Protein AF-B4WQA5-F1 (afdb_monomer_lite)

pLDDT: mean 79.0, std 19.02, range [36.81, 98.75]

Radius of gyration: 24.78 Å; chains: 1; bounding box: 74×46×59 Å

Secondary structure (DSSP, 8-state):
-HHHHTT---HHHHTT-HHHHHHHHHHHHH-HHHHTTSGGG--TTEEEEEEEEEEEEETTEEEEEEEEEEEEEE----SS---SS---EEEEEEEEE--SSPPPHHHHHHSHHHHHHHHHHHHTSS--GGGEEEEEEE-PPPSGGGTTS-S-S--PPP--EEEEEE--HHHHHHHHHHHHHHHHHHHHHHHTT--PPPPGGGSGGGG-TTTTTTT-S----SS-PPPHHHHHHHHTT--GGG------

Structure (mmCIF, N/CA/C/O backbone):
data_AF-B4WQA5-F1
#
_entry.id   AF-B4WQA5-F1
#
loop_
_atom_site.group_PDB
_atom_site.id
_atom_site.type_symbol
_atom_site.label_atom_id
_atom_site.label_alt_id
_atom_site.label_comp_id
_atom_site.label_asym_id
_atom_site.label_entity_id
_atom_site.label_seq_id
_atom_site.pdbx_PDB_ins_code
_atom_site.Cartn_x
_atom_site.Cartn_y
_atom_site.Cartn_z
_atom_site.occupancy
_atom_site.B_iso_or_equiv
_atom_site.auth_seq_id
_atom_site.auth_comp_id
_atom_site.auth_asym_id
_atom_site.auth_atom_id
_atom_site.pdbx_PDB_model_num
ATOM 1 N N . MET A 1 1 ? 1.483 -5.457 -16.602 1.00 79.75 1 MET A N 1
ATOM 2 C CA . MET A 1 1 ? 2.498 -6.134 -15.761 1.00 79.75 1 MET A CA 1
ATOM 3 C C . MET A 1 1 ? 2.098 -7.556 -15.389 1.00 79.75 1 MET A C 1
ATOM 5 O O . MET A 1 1 ? 2.869 -8.453 -15.694 1.00 79.75 1 MET A O 1
ATOM 9 N N . GLN A 1 2 ? 0.895 -7.791 -14.851 1.00 82.81 2 GLN A N 1
ATOM 10 C CA . GLN A 1 2 ? 0.404 -9.135 -14.494 1.00 82.81 2 GLN A CA 1
ATOM 11 C C . GLN A 1 2 ? 0.573 -10.190 -15.606 1.00 82.81 2 GLN A C 1
ATOM 13 O O . GLN A 1 2 ? 1.126 -11.252 -15.352 1.00 82.81 2 GLN A O 1
ATOM 18 N N . GLN A 1 3 ? 0.177 -9.891 -16.852 1.00 82.62 3 GLN A N 1
ATOM 19 C CA . GLN A 1 3 ? 0.370 -10.820 -17.979 1.00 82.62 3 GLN A CA 1
ATOM 20 C C . GLN A 1 3 ? 1.845 -11.208 -18.178 1.00 82.62 3 GLN A C 1
ATOM 22 O O . GLN A 1 3 ? 2.141 -12.388 -18.310 1.00 82.62 3 GLN A O 1
ATOM 27 N N . LYS A 1 4 ? 2.782 -10.248 -18.102 1.00 79.75 4 LYS A N 1
ATOM 28 C CA . LYS A 1 4 ? 4.227 -10.540 -18.158 1.00 79.75 4 LYS A CA 1
ATOM 29 C C . LYS A 1 4 ? 4.701 -11.377 -16.961 1.00 79.75 4 LYS A C 1
ATOM 31 O O . LYS A 1 4 ? 5.583 -12.209 -17.122 1.00 79.75 4 LYS A O 1
ATOM 36 N N . ALA A 1 5 ? 4.123 -11.184 -15.774 1.00 77.75 5 ALA A N 1
ATOM 37 C CA . ALA A 1 5 ? 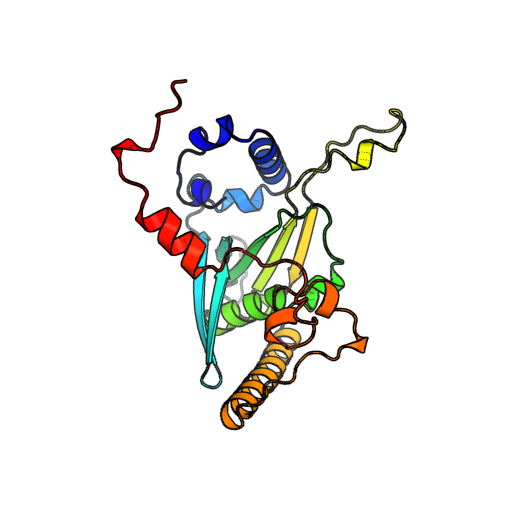4.429 -12.003 -14.597 1.00 77.75 5 ALA A CA 1
ATOM 38 C C . ALA A 1 5 ? 3.911 -13.446 -14.704 1.00 77.75 5 ALA A C 1
ATOM 40 O O . ALA A 1 5 ? 4.421 -14.320 -14.013 1.00 77.75 5 ALA A O 1
ATOM 41 N N . LEU A 1 6 ? 2.927 -13.693 -15.571 1.00 78.00 6 LEU A N 1
ATOM 42 C CA . LEU A 1 6 ? 2.385 -15.017 -15.886 1.00 78.00 6 LEU A CA 1
ATOM 43 C C . LEU A 1 6 ? 2.971 -15.615 -17.176 1.00 78.00 6 LEU A C 1
ATOM 45 O O . LEU A 1 6 ? 2.481 -16.643 -17.631 1.00 78.00 6 LEU A O 1
ATOM 49 N N . ASP A 1 7 ? 3.975 -14.966 -17.775 1.00 78.81 7 ASP A N 1
ATOM 50 C CA . ASP A 1 7 ? 4.552 -15.333 -19.079 1.00 78.81 7 ASP A CA 1
ATOM 51 C C . ASP A 1 7 ? 3.507 -15.425 -20.214 1.00 78.81 7 ASP A C 1
ATOM 53 O O . ASP A 1 7 ? 3.614 -16.209 -21.155 1.00 78.81 7 ASP A O 1
ATOM 57 N N . LEU A 1 8 ? 2.450 -14.610 -20.119 1.00 79.50 8 LEU A N 1
ATOM 58 C CA . LEU A 1 8 ? 1.381 -14.566 -21.110 1.00 79.50 8 LEU A CA 1
ATOM 59 C C . LEU A 1 8 ? 1.722 -13.596 -22.254 1.00 79.50 8 LEU A C 1
ATOM 61 O O . LEU A 1 8 ? 2.242 -12.500 -22.002 1.00 79.50 8 LEU A O 1
ATOM 65 N N . PRO A 1 9 ? 1.364 -13.930 -23.511 1.00 77.00 9 PRO A N 1
ATOM 66 C CA . PRO A 1 9 ? 1.595 -13.056 -24.655 1.00 77.00 9 PRO A CA 1
ATOM 67 C C . PRO A 1 9 ? 0.841 -11.729 -24.525 1.00 77.00 9 PRO A C 1
ATOM 69 O O . PRO A 1 9 ? -0.388 -11.690 -24.497 1.00 77.00 9 PRO A O 1
ATOM 72 N N . ILE A 1 10 ? 1.576 -10.616 -24.521 1.00 76.25 10 ILE A N 1
ATOM 73 C CA . ILE A 1 10 ? 0.983 -9.269 -24.487 1.00 76.25 10 ILE A CA 1
ATOM 74 C C . ILE A 1 10 ? 0.659 -8.721 -25.886 1.00 76.25 10 ILE A C 1
ATOM 76 O O . ILE A 1 10 ? 0.024 -7.673 -26.004 1.00 76.25 10 ILE A O 1
ATOM 80 N N . GLN A 1 11 ? 1.079 -9.412 -26.957 1.00 70.69 11 GLN A N 1
ATOM 81 C CA . GLN A 1 11 ? 0.947 -8.901 -28.330 1.00 70.69 11 GLN A CA 1
ATOM 82 C C . GLN A 1 11 ? -0.514 -8.814 -28.809 1.00 70.69 11 GLN A C 1
ATOM 84 O O . GLN A 1 11 ? -0.828 -8.083 -29.746 1.00 70.69 11 GLN A O 1
ATOM 89 N N . ALA A 1 12 ? -1.428 -9.560 -28.179 1.00 65.00 12 ALA A N 1
ATOM 90 C CA . ALA A 1 12 ? -2.856 -9.458 -28.472 1.00 65.00 12 ALA A CA 1
ATOM 91 C C . ALA A 1 12 ? -3.445 -8.130 -27.962 1.00 65.00 12 ALA A C 1
ATOM 93 O O . ALA A 1 12 ? -4.270 -7.522 -28.638 1.00 65.00 12 ALA A O 1
ATOM 94 N N . VAL A 1 13 ? -2.969 -7.646 -26.809 1.00 65.19 13 VAL A N 1
ATOM 95 C CA . VAL A 1 13 ? -3.378 -6.359 -26.221 1.00 65.19 13 VAL A CA 1
ATOM 96 C C . VAL A 1 13 ? -2.642 -5.195 -26.892 1.00 65.19 13 VAL A C 1
ATOM 98 O O . VAL A 1 13 ? -3.208 -4.120 -27.072 1.00 65.19 13 VAL A O 1
ATOM 101 N N . SER A 1 14 ? -1.405 -5.419 -27.351 1.00 60.59 14 SER A N 1
ATOM 102 C CA . SER A 1 14 ? -0.558 -4.387 -27.965 1.00 60.59 14 SER A CA 1
ATOM 103 C C . SER A 1 14 ? -1.129 -3.770 -29.242 1.00 60.59 14 SER A C 1
ATOM 105 O O . SER A 1 14 ? -0.757 -2.657 -29.597 1.00 60.59 14 SER A O 1
ATOM 107 N N . LYS A 1 15 ? -2.007 -4.484 -29.956 1.00 62.62 15 LYS A N 1
ATOM 108 C CA . LYS A 1 15 ? -2.664 -3.967 -31.167 1.00 62.62 15 LYS A CA 1
ATOM 109 C C . LYS A 1 15 ? -3.825 -3.017 -30.860 1.00 62.62 15 LYS A C 1
ATOM 111 O O . LYS A 1 15 ? -4.209 -2.258 -31.741 1.00 62.62 15 LYS A O 1
ATOM 116 N N . ALA A 1 16 ? -4.379 -3.076 -29.649 1.00 65.62 16 ALA A N 1
ATOM 117 C CA . ALA A 1 16 ? -5.545 -2.295 -29.249 1.00 65.62 16 ALA A CA 1
ATOM 118 C C . ALA A 1 16 ? -5.177 -0.969 -28.560 1.00 65.62 16 ALA A C 1
ATOM 120 O O . ALA A 1 16 ? -5.973 -0.037 -28.600 1.00 65.62 16 ALA A O 1
ATOM 121 N N . ASP A 1 17 ? -3.987 -0.871 -27.953 1.00 77.25 17 ASP A N 1
ATOM 122 C CA . ASP A 1 17 ? -3.557 0.321 -27.211 1.00 77.25 17 ASP A CA 1
ATOM 123 C C . ASP A 1 17 ? -2.040 0.561 -27.339 1.00 77.25 17 ASP A C 1
ATOM 125 O O . ASP A 1 17 ? -1.211 -0.056 -26.661 1.00 77.25 17 ASP A O 1
ATOM 129 N N . THR A 1 18 ? -1.670 1.480 -28.231 1.00 77.69 18 THR A N 1
ATOM 130 C CA . THR A 1 18 ? -0.275 1.870 -28.478 1.00 77.69 18 THR A CA 1
ATOM 131 C C . THR A 1 18 ? 0.322 2.688 -27.330 1.00 77.69 18 THR A C 1
ATOM 133 O O . THR A 1 18 ? 1.524 2.581 -27.074 1.00 77.69 18 THR A O 1
ATOM 136 N N . GLN A 1 19 ? -0.493 3.452 -26.593 1.00 79.12 19 GLN A N 1
ATOM 137 C CA . GLN A 1 19 ? -0.041 4.251 -25.450 1.00 79.12 19 GLN A CA 1
ATOM 138 C C . GLN A 1 19 ? 0.332 3.354 -24.264 1.00 79.12 19 GLN A C 1
ATOM 140 O O . GLN A 1 19 ? 1.322 3.614 -23.569 1.00 79.12 19 GLN A O 1
ATOM 145 N N . MET A 1 20 ? -0.414 2.267 -24.053 1.00 81.81 20 MET A N 1
ATOM 146 C CA . MET A 1 20 ? -0.088 1.252 -23.051 1.00 81.81 20 MET A CA 1
ATOM 147 C C . MET A 1 20 ? 1.280 0.615 -23.323 1.00 81.81 20 MET A C 1
ATOM 149 O O . MET A 1 20 ? 2.075 0.452 -22.397 1.00 81.81 20 MET A O 1
ATOM 153 N N . ILE A 1 21 ? 1.574 0.278 -24.582 1.00 81.88 21 ILE A N 1
ATOM 154 C CA . ILE A 1 21 ? 2.855 -0.333 -24.965 1.00 81.88 21 ILE A CA 1
ATOM 155 C C . ILE A 1 21 ? 4.005 0.648 -24.796 1.00 81.88 21 ILE A C 1
ATOM 157 O O . ILE A 1 21 ? 4.993 0.302 -24.154 1.00 81.88 21 ILE A O 1
ATOM 161 N N . ALA A 1 22 ? 3.843 1.888 -25.259 1.00 82.50 22 ALA A N 1
ATOM 162 C CA . ALA A 1 22 ? 4.843 2.929 -25.049 1.00 82.50 22 ALA A CA 1
ATOM 163 C C . ALA A 1 22 ? 5.154 3.127 -23.553 1.00 82.50 22 ALA A C 1
ATOM 165 O O . ALA A 1 22 ? 6.318 3.211 -23.163 1.00 82.50 22 ALA A O 1
ATOM 166 N N . SER A 1 23 ? 4.123 3.125 -22.701 1.00 84.69 23 SER A N 1
ATOM 167 C CA . SER A 1 23 ? 4.281 3.232 -21.244 1.00 84.69 23 SER A CA 1
ATOM 168 C C . SER A 1 23 ? 5.002 2.015 -20.649 1.00 84.69 23 SER A C 1
ATOM 170 O O . SER A 1 23 ? 5.835 2.155 -19.754 1.00 84.69 23 SER A O 1
ATOM 172 N N . LEU A 1 24 ? 4.713 0.812 -21.152 1.00 83.88 24 LEU A N 1
ATOM 173 C CA . LEU A 1 24 ? 5.345 -0.427 -20.702 1.00 83.88 24 LEU A CA 1
ATOM 174 C C . LEU A 1 24 ? 6.824 -0.505 -21.092 1.00 83.88 24 LEU A C 1
ATOM 176 O O . LEU A 1 24 ? 7.643 -0.915 -20.271 1.00 83.88 24 LEU A O 1
ATOM 180 N N . ASP A 1 25 ? 7.165 -0.110 -22.316 1.00 84.88 25 ASP A N 1
ATOM 181 C CA . ASP A 1 25 ? 8.544 -0.093 -22.804 1.00 84.88 25 ASP A CA 1
ATOM 182 C C . ASP A 1 25 ? 9.360 0.986 -22.088 1.00 84.88 25 ASP A C 1
ATOM 184 O O . ASP A 1 25 ? 10.486 0.741 -21.651 1.00 84.88 25 ASP A O 1
ATOM 188 N N . ALA A 1 26 ? 8.770 2.163 -21.872 1.00 85.44 26 ALA A N 1
ATOM 189 C CA . ALA A 1 26 ? 9.399 3.211 -21.082 1.00 85.44 26 ALA A CA 1
ATOM 190 C C . ALA A 1 26 ? 9.639 2.765 -19.631 1.00 85.44 26 ALA A C 1
ATOM 192 O O . ALA A 1 26 ? 10.704 3.041 -19.079 1.00 85.44 26 ALA A O 1
ATOM 193 N N . LEU A 1 27 ? 8.704 2.019 -19.028 1.00 86.94 27 LEU A N 1
ATOM 194 C CA . LEU A 1 27 ? 8.892 1.431 -17.699 1.00 86.94 27 LEU A CA 1
ATOM 195 C C . LEU A 1 27 ? 9.990 0.363 -17.693 1.00 86.94 27 LEU A C 1
ATOM 197 O O . LEU A 1 27 ? 10.801 0.345 -16.771 1.00 86.94 27 LEU A O 1
ATOM 201 N N . ALA A 1 28 ? 10.054 -0.498 -18.711 1.00 85.88 28 ALA A N 1
ATOM 202 C CA . ALA A 1 28 ? 11.116 -1.498 -18.839 1.00 85.88 28 ALA A CA 1
ATOM 203 C C . ALA A 1 28 ? 12.509 -0.864 -18.895 1.00 85.88 28 ALA A C 1
ATOM 205 O O . ALA A 1 28 ? 13.438 -1.364 -18.261 1.00 85.88 28 ALA A O 1
ATOM 206 N N . ASN A 1 29 ? 12.628 0.274 -19.578 1.00 85.44 29 ASN A N 1
ATOM 207 C CA . ASN A 1 29 ? 13.875 1.026 -19.663 1.00 85.44 29 ASN A CA 1
ATOM 208 C C . ASN A 1 29 ? 14.205 1.784 -18.366 1.00 85.44 29 ASN A C 1
ATOM 210 O O . ASN A 1 29 ? 15.360 1.804 -17.950 1.00 85.44 29 ASN A O 1
ATOM 214 N N . ALA A 1 30 ? 13.210 2.398 -17.718 1.00 84.75 30 ALA A N 1
ATOM 215 C CA . ALA A 1 30 ? 13.413 3.184 -16.498 1.00 84.75 30 ALA A CA 1
ATOM 216 C C . ALA A 1 30 ? 13.616 2.319 -15.239 1.00 84.75 30 ALA A C 1
ATOM 218 O O . ALA A 1 30 ? 14.242 2.760 -14.276 1.00 84.75 30 ALA A O 1
ATOM 219 N N . ALA A 1 31 ? 13.087 1.093 -15.236 1.00 84.50 31 ALA A N 1
ATOM 220 C CA . ALA A 1 31 ? 13.024 0.222 -14.068 1.00 84.50 31 ALA A CA 1
ATOM 221 C C . ALA A 1 31 ? 13.479 -1.222 -14.364 1.00 84.50 31 ALA A C 1
ATOM 223 O O . ALA A 1 31 ? 12.756 -2.163 -14.019 1.00 84.50 31 ALA A O 1
ATOM 224 N N . PRO A 1 32 ? 14.665 -1.460 -14.958 1.00 80.75 32 PRO A N 1
ATOM 225 C CA . PRO A 1 32 ? 15.070 -2.802 -15.392 1.00 80.75 32 PRO A CA 1
ATOM 226 C C . PRO A 1 32 ? 15.076 -3.822 -14.241 1.00 80.75 32 PRO A C 1
ATOM 228 O O . PRO A 1 32 ? 14.693 -4.976 -14.428 1.00 80.75 32 PRO A O 1
ATOM 231 N N . GLY A 1 33 ? 15.408 -3.382 -13.019 1.00 77.75 33 GLY A N 1
ATOM 232 C CA . GLY A 1 33 ? 15.373 -4.216 -11.814 1.00 77.75 33 GLY A CA 1
ATOM 233 C C . GLY A 1 33 ? 14.006 -4.848 -11.527 1.00 77.75 33 GLY A C 1
ATOM 234 O O . GLY A 1 33 ? 13.954 -5.996 -11.105 1.00 77.75 33 GLY A O 1
ATOM 235 N N . VAL A 1 34 ? 12.900 -4.164 -11.841 1.00 80.50 34 VAL A N 1
ATOM 236 C CA . VAL A 1 34 ? 11.539 -4.708 -11.683 1.00 80.50 34 VAL A CA 1
ATOM 237 C C . VAL A 1 34 ? 11.329 -5.926 -12.587 1.00 80.50 34 VAL A C 1
ATOM 239 O O . VAL A 1 34 ? 10.742 -6.926 -12.173 1.00 80.50 34 VAL A O 1
ATOM 242 N N . PHE A 1 35 ? 11.825 -5.856 -13.824 1.00 79.88 35 PHE A N 1
ATOM 243 C CA . PHE A 1 35 ? 11.635 -6.901 -14.831 1.00 79.88 35 PHE A CA 1
ATOM 244 C C . PHE A 1 35 ? 12.575 -8.090 -14.627 1.00 79.88 35 PHE A C 1
ATOM 246 O O . PHE A 1 35 ? 12.199 -9.210 -14.968 1.00 79.88 35 PHE A O 1
ATOM 253 N N . ASN A 1 36 ? 13.730 -7.885 -13.985 1.00 78.38 36 ASN A N 1
ATOM 254 C CA . ASN A 1 36 ? 14.651 -8.962 -13.599 1.00 78.38 36 ASN A CA 1
ATOM 255 C C . ASN A 1 36 ? 14.018 -9.976 -12.631 1.00 78.38 36 ASN A C 1
ATOM 257 O O . ASN A 1 36 ? 14.488 -11.104 -12.503 1.00 78.38 36 ASN A O 1
ATOM 261 N N . HIS A 1 37 ? 12.946 -9.589 -11.941 1.00 71.25 37 HIS A N 1
ATOM 262 C CA . HIS A 1 37 ? 12.220 -10.474 -11.041 1.00 71.25 37 HIS A CA 1
ATOM 263 C C . HIS A 1 37 ? 11.098 -11.257 -11.732 1.00 71.25 37 HIS A C 1
ATOM 265 O O . HIS A 1 37 ? 10.539 -12.157 -11.113 1.00 71.25 37 HIS A O 1
ATOM 271 N N . LEU A 1 38 ? 10.752 -10.968 -12.989 1.00 72.94 38 LEU A N 1
ATOM 272 C CA . LEU A 1 38 ? 9.709 -11.698 -13.717 1.00 72.94 38 LEU A CA 1
ATOM 273 C C . LEU A 1 38 ? 10.222 -13.069 -14.204 1.00 72.94 38 LEU A C 1
ATOM 275 O O . LEU A 1 38 ? 11.432 -13.236 -14.366 1.00 72.94 38 LEU A O 1
ATOM 279 N N . PRO A 1 39 ? 9.338 -14.061 -14.444 1.00 63.81 39 PRO A N 1
ATOM 280 C CA . PRO A 1 39 ? 9.726 -15.462 -14.658 1.00 63.81 39 PRO A CA 1
ATOM 281 C C . PRO A 1 39 ? 10.818 -15.682 -15.711 1.00 63.81 39 PRO A C 1
ATOM 283 O O . PRO A 1 39 ? 11.720 -16.480 -15.480 1.00 63.81 39 PRO A O 1
ATOM 286 N N . ALA A 1 40 ? 10.789 -14.928 -16.814 1.00 59.81 40 ALA A N 1
ATOM 287 C CA . ALA A 1 40 ? 11.761 -15.036 -17.904 1.00 59.81 40 ALA A CA 1
ATOM 288 C C . ALA A 1 40 ? 13.209 -14.651 -17.516 1.00 59.81 40 ALA A C 1
ATOM 290 O O . ALA A 1 40 ? 14.140 -15.014 -18.228 1.00 59.81 40 ALA A O 1
ATOM 291 N N . ALA A 1 41 ? 13.410 -13.930 -16.406 1.00 57.62 41 ALA A N 1
ATOM 292 C CA . ALA A 1 41 ? 14.709 -13.413 -15.960 1.00 57.62 41 ALA A CA 1
ATOM 293 C C . ALA A 1 41 ? 15.094 -13.847 -14.528 1.00 57.62 41 ALA A C 1
ATOM 295 O O . ALA A 1 41 ? 16.084 -13.360 -13.978 1.00 57.62 41 ALA A O 1
ATOM 296 N N . ARG A 1 42 ? 14.324 -14.751 -13.898 1.00 59.34 42 ARG A N 1
ATOM 297 C CA . ARG A 1 42 ? 14.470 -15.075 -12.468 1.00 59.34 42 ARG A CA 1
ATOM 298 C C . ARG A 1 42 ? 15.807 -15.740 -12.130 1.00 59.34 42 ARG A C 1
ATOM 300 O O . ARG A 1 42 ? 16.117 -16.831 -12.600 1.00 59.34 42 ARG A O 1
ATOM 307 N N . SER A 1 43 ? 16.516 -15.146 -11.170 1.00 60.53 43 SER A N 1
ATOM 308 C CA . SER A 1 43 ? 17.516 -15.853 -10.364 1.00 60.53 43 SER A CA 1
ATOM 309 C C . SER A 1 43 ? 16.821 -16.833 -9.398 1.00 60.53 43 SER A C 1
ATOM 311 O O . SER A 1 43 ? 15.780 -16.481 -8.830 1.00 60.53 43 SER A O 1
ATOM 313 N N . PRO A 1 44 ? 17.385 -18.027 -9.133 1.00 61.72 44 PRO A N 1
ATOM 314 C CA . PRO A 1 44 ? 16.834 -18.983 -8.165 1.00 61.72 44 PRO A CA 1
ATOM 315 C C . PRO A 1 44 ? 16.750 -18.450 -6.720 1.00 61.72 44 PRO A C 1
ATOM 317 O O . PRO A 1 44 ? 16.042 -19.030 -5.903 1.00 61.72 44 PRO A O 1
ATOM 320 N N . SER A 1 45 ? 17.427 -17.341 -6.396 1.00 65.62 45 SER A N 1
ATOM 321 C CA . SER A 1 45 ? 17.454 -16.732 -5.055 1.00 65.62 45 SER A CA 1
ATOM 322 C C . SER A 1 45 ? 16.377 -15.668 -4.787 1.00 65.62 45 SER A C 1
ATOM 324 O O . SER A 1 45 ? 16.357 -15.085 -3.701 1.00 65.62 45 SER A O 1
ATOM 326 N N . ALA A 1 46 ? 15.481 -15.402 -5.746 1.00 76.81 46 ALA A N 1
ATOM 327 C CA . ALA A 1 46 ? 14.416 -14.411 -5.600 1.00 76.81 46 ALA A CA 1
ATOM 328 C C . ALA A 1 46 ? 13.029 -15.006 -5.887 1.00 76.81 46 ALA A C 1
ATOM 330 O O . ALA A 1 46 ? 12.827 -15.729 -6.867 1.00 76.81 46 ALA A O 1
ATOM 331 N N . PHE A 1 47 ? 12.061 -14.672 -5.035 1.00 84.44 47 PHE A N 1
ATOM 332 C CA . PHE A 1 47 ? 10.637 -14.905 -5.258 1.00 84.44 47 PHE A CA 1
ATOM 333 C C . PHE A 1 47 ? 9.980 -13.609 -5.723 1.00 84.44 47 PHE A C 1
ATOM 335 O O . PHE A 1 47 ? 10.276 -12.536 -5.208 1.00 84.44 47 PHE A O 1
ATOM 342 N N . SER A 1 48 ? 9.040 -13.712 -6.653 1.00 88.38 48 SER A N 1
ATOM 343 C CA . SER A 1 48 ? 8.197 -12.599 -7.074 1.00 88.38 48 SER A CA 1
ATOM 344 C C . SER A 1 48 ? 6.797 -13.097 -7.403 1.00 88.38 48 SER A C 1
ATOM 346 O O . SER A 1 48 ? 6.631 -14.221 -7.890 1.00 88.38 48 SER A O 1
ATOM 348 N N . GLN A 1 49 ? 5.788 -12.272 -7.130 1.00 88.81 49 GLN A N 1
ATOM 349 C CA . GLN A 1 49 ? 4.406 -12.581 -7.481 1.00 88.81 49 GLN A CA 1
ATOM 350 C C . GLN A 1 49 ? 3.587 -11.306 -7.698 1.00 88.81 49 GLN A C 1
ATOM 352 O O . GLN A 1 49 ? 3.609 -10.397 -6.868 1.00 88.81 49 GLN A O 1
ATOM 357 N N . SER A 1 50 ? 2.848 -11.264 -8.806 1.00 91.62 50 SER A N 1
ATOM 358 C CA . SER A 1 50 ? 1.827 -10.242 -9.068 1.00 91.62 50 SER A CA 1
ATOM 359 C C . SER A 1 50 ? 0.487 -10.611 -8.444 1.00 91.62 50 SER A C 1
ATOM 361 O O . SER A 1 50 ? 0.177 -11.796 -8.317 1.00 91.62 50 SER A O 1
ATOM 363 N N . GLU A 1 51 ? -0.307 -9.597 -8.095 1.00 93.12 51 GLU A N 1
ATOM 364 C CA . GLU A 1 51 ? -1.609 -9.744 -7.424 1.00 93.12 51 GLU A CA 1
ATOM 365 C C . GLU A 1 51 ? -1.5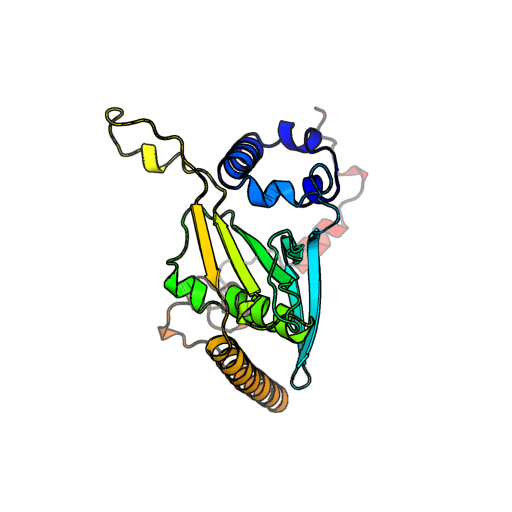24 -10.606 -6.152 1.00 93.12 51 GLU A C 1
ATOM 367 O O . GLU A 1 51 ? -2.408 -11.410 -5.841 1.00 93.12 51 GLU A O 1
ATOM 372 N N . HIS A 1 52 ? -0.414 -10.486 -5.416 1.00 93.88 52 HIS A N 1
ATOM 373 C CA . HIS A 1 52 ? -0.198 -11.288 -4.219 1.00 93.88 52 HIS A CA 1
ATOM 374 C C . HIS A 1 52 ? -1.076 -10.761 -3.086 1.00 93.88 52 HIS A C 1
ATOM 376 O O . HIS A 1 52 ? -0.826 -9.693 -2.523 1.00 93.88 52 HIS A O 1
ATOM 382 N N . ARG A 1 53 ? -2.115 -11.526 -2.752 1.00 97.06 53 ARG A N 1
ATOM 383 C CA . ARG A 1 53 ? -3.021 -11.211 -1.652 1.00 97.06 53 ARG A CA 1
ATOM 384 C C . ARG A 1 53 ? -2.431 -11.652 -0.320 1.00 97.06 53 ARG A C 1
ATOM 386 O O . ARG A 1 53 ? -2.031 -12.805 -0.166 1.00 97.06 53 ARG A O 1
ATOM 393 N N . ARG A 1 54 ? -2.499 -10.768 0.672 1.00 97.12 54 ARG A N 1
ATOM 394 C CA . ARG A 1 54 ? -2.249 -11.093 2.078 1.00 97.12 54 ARG A CA 1
ATOM 395 C C . ARG A 1 54 ? -3.404 -10.652 2.948 1.00 97.12 54 ARG A C 1
ATOM 397 O O . ARG A 1 54 ? -4.072 -9.661 2.663 1.00 97.12 54 ARG A O 1
ATOM 404 N N . THR A 1 55 ? -3.625 -11.411 4.009 1.00 97.81 55 THR A N 1
ATOM 405 C CA . THR A 1 55 ? -4.710 -11.175 4.946 1.00 97.81 55 THR A CA 1
ATOM 406 C C . THR A 1 55 ? -4.173 -11.279 6.372 1.00 97.81 55 THR A C 1
ATOM 408 O O . THR A 1 55 ? -3.450 -12.221 6.683 1.00 97.81 55 THR A O 1
ATOM 411 N N . LEU A 1 56 ? -4.537 -10.320 7.220 1.00 98.44 56 LEU A N 1
ATOM 412 C CA . LEU A 1 56 ? -4.137 -10.224 8.620 1.00 98.44 56 LEU A CA 1
ATOM 413 C C . LEU A 1 56 ? -5.389 -10.104 9.492 1.00 98.44 56 LEU A C 1
ATOM 415 O O . LEU A 1 56 ? -6.196 -9.192 9.303 1.00 98.44 56 LEU A O 1
ATOM 419 N N . ALA A 1 57 ? -5.543 -11.017 10.449 1.00 98.31 57 ALA A N 1
ATOM 420 C CA . ALA A 1 57 ? -6.515 -10.853 11.522 1.00 98.31 57 ALA A CA 1
ATOM 421 C C . ALA A 1 57 ? -5.975 -9.815 12.516 1.00 98.31 57 ALA A C 1
ATOM 423 O O . ALA A 1 57 ? -4.873 -9.975 13.037 1.00 98.31 57 ALA A O 1
ATOM 424 N N . PHE A 1 58 ? -6.727 -8.743 12.750 1.00 98.19 58 PHE A N 1
ATOM 425 C CA . PHE A 1 58 ? -6.298 -7.613 13.567 1.00 98.19 58 PHE A CA 1
ATOM 426 C C . PHE A 1 58 ? -7.493 -6.986 14.284 1.00 98.19 58 PHE A C 1
ATOM 428 O O . PHE A 1 58 ? -8.392 -6.465 13.628 1.00 98.19 58 PHE A O 1
ATOM 435 N N . ASN A 1 59 ? -7.484 -7.011 15.619 1.00 97.50 59 ASN A N 1
ATOM 436 C CA . ASN A 1 59 ? -8.508 -6.400 16.477 1.00 97.50 59 ASN A CA 1
ATOM 437 C C . ASN A 1 59 ? -9.959 -6.754 16.077 1.00 97.50 59 ASN A C 1
ATOM 439 O O . ASN A 1 59 ? -10.780 -5.872 15.861 1.00 97.50 59 ASN A O 1
ATOM 443 N N . ASP A 1 60 ? -10.251 -8.046 15.889 1.00 97.00 60 ASP A N 1
ATOM 444 C CA . ASP A 1 60 ? -11.539 -8.574 15.390 1.00 97.00 60 ASP A CA 1
ATOM 445 C C . ASP A 1 60 ? -11.935 -8.155 13.958 1.00 97.00 60 ASP A C 1
ATOM 447 O O . ASP A 1 60 ? -13.043 -8.438 13.494 1.00 97.00 60 ASP A O 1
ATOM 451 N N . TYR A 1 61 ? -11.014 -7.547 13.209 1.00 97.94 61 TYR A N 1
ATOM 452 C CA . TYR A 1 61 ? -11.146 -7.278 11.780 1.00 97.94 61 TYR A CA 1
ATOM 453 C C . TYR A 1 61 ? -10.218 -8.158 10.951 1.00 97.94 61 TYR A C 1
ATOM 455 O O . TYR A 1 61 ? -9.229 -8.717 11.426 1.00 97.94 61 TYR A O 1
ATOM 463 N N . LEU A 1 62 ? -10.538 -8.251 9.662 1.00 98.00 62 LEU A N 1
ATOM 464 C CA . LEU A 1 62 ? -9.723 -8.932 8.672 1.00 98.00 62 LEU A CA 1
ATOM 465 C C . LEU A 1 62 ? -9.202 -7.911 7.659 1.00 98.00 62 LEU A C 1
ATOM 467 O O . LEU A 1 62 ? -9.921 -7.496 6.750 1.00 98.00 62 LEU A O 1
ATOM 471 N N . LEU A 1 63 ? -7.948 -7.495 7.818 1.00 98.06 63 LEU A N 1
ATOM 472 C CA . LEU A 1 63 ? -7.283 -6.577 6.897 1.00 98.06 63 LEU A CA 1
ATOM 473 C C . LEU A 1 63 ? -6.787 -7.375 5.694 1.00 98.06 63 LEU A C 1
ATOM 475 O O . LEU A 1 63 ? -6.106 -8.382 5.863 1.00 98.06 63 LEU A O 1
ATOM 479 N N . THR A 1 64 ? -7.129 -6.954 4.478 1.00 97.69 64 THR A N 1
ATOM 480 C CA . THR A 1 64 ? -6.674 -7.615 3.248 1.00 97.69 64 THR A CA 1
ATOM 481 C C . THR A 1 64 ? -6.019 -6.604 2.324 1.00 97.69 64 THR A C 1
ATOM 483 O O . THR A 1 64 ? -6.600 -5.561 2.034 1.00 97.69 64 THR A O 1
ATOM 486 N N . VAL A 1 65 ? -4.820 -6.937 1.853 1.00 97.81 65 VAL A N 1
ATOM 487 C CA . VAL A 1 65 ? -4.060 -6.165 0.865 1.00 97.81 65 VAL A CA 1
ATOM 488 C C . VAL A 1 65 ? -3.784 -7.038 -0.352 1.00 97.81 65 VAL A C 1
ATOM 490 O O . VAL A 1 65 ? -3.654 -8.259 -0.233 1.00 97.81 65 VAL A O 1
ATOM 493 N N . VAL A 1 66 ? -3.699 -6.413 -1.522 1.00 97.38 66 VAL A N 1
ATOM 494 C CA . VAL A 1 66 ? -3.306 -7.063 -2.774 1.00 97.38 66 VAL A CA 1
ATOM 495 C C . VAL A 1 66 ? -2.189 -6.231 -3.376 1.00 97.38 66 VAL A C 1
ATOM 497 O O . VAL A 1 66 ? -2.381 -5.051 -3.670 1.00 97.38 66 VAL A O 1
ATOM 500 N N . TYR A 1 67 ? -1.008 -6.830 -3.493 1.00 96.62 67 TYR A N 1
ATOM 501 C CA . TYR A 1 67 ? 0.139 -6.161 -4.089 1.00 96.62 67 TYR A CA 1
ATOM 502 C C . TYR A 1 67 ? 0.142 -6.380 -5.597 1.00 96.62 67 TYR A C 1
ATOM 504 O O . TYR A 1 67 ? 0.181 -7.522 -6.056 1.00 96.62 67 TYR A O 1
ATOM 512 N N . ASP A 1 68 ? 0.208 -5.285 -6.342 1.00 93.75 68 ASP A N 1
ATOM 513 C CA . ASP A 1 68 ? 0.470 -5.250 -7.781 1.00 93.75 68 ASP A CA 1
ATOM 514 C C . ASP A 1 68 ? 1.671 -6.140 -8.169 1.00 93.75 68 ASP A C 1
ATOM 516 O O . ASP A 1 68 ? 1.598 -6.970 -9.085 1.00 93.75 68 ASP A O 1
ATOM 520 N N . LEU A 1 69 ? 2.782 -6.007 -7.434 1.00 93.19 69 LEU A N 1
ATOM 521 C CA . LEU A 1 69 ? 3.911 -6.936 -7.442 1.00 93.19 69 LEU A CA 1
ATOM 522 C C . LEU A 1 69 ? 4.640 -6.901 -6.096 1.00 93.19 69 LEU A C 1
ATOM 524 O O . LEU A 1 69 ? 5.016 -5.838 -5.609 1.00 93.19 69 LEU A O 1
ATOM 528 N N . VAL A 1 70 ? 4.905 -8.075 -5.527 1.00 94.12 70 VAL A N 1
ATOM 529 C CA . VAL A 1 70 ? 5.808 -8.238 -4.381 1.00 94.12 70 VAL A CA 1
ATOM 530 C C . VAL A 1 70 ? 7.019 -9.065 -4.790 1.00 94.12 70 VAL A C 1
ATOM 532 O O . VAL A 1 70 ? 6.894 -10.033 -5.545 1.00 94.12 70 VAL A O 1
ATOM 535 N N . VAL A 1 71 ? 8.190 -8.685 -4.292 1.00 92.25 71 VAL A N 1
ATOM 536 C CA . VAL A 1 71 ? 9.457 -9.382 -4.510 1.00 92.25 71 VAL A CA 1
ATOM 537 C C . VAL A 1 71 ? 10.109 -9.660 -3.163 1.00 92.25 71 VAL A C 1
ATOM 539 O O . VAL A 1 71 ? 10.272 -8.751 -2.355 1.00 92.25 71 VAL A O 1
ATOM 542 N N . PHE A 1 72 ? 10.528 -10.903 -2.947 1.00 90.50 72 PHE A N 1
ATOM 543 C CA . PHE A 1 72 ? 11.407 -11.285 -1.849 1.00 90.50 72 PHE A CA 1
ATOM 544 C C . PHE A 1 72 ? 12.753 -11.701 -2.423 1.00 90.50 72 PHE A C 1
ATOM 546 O O . PHE A 1 72 ? 12.824 -12.568 -3.296 1.00 90.50 72 PHE A O 1
ATOM 553 N N . SER A 1 73 ? 13.829 -11.097 -1.936 1.00 85.69 73 SER A N 1
ATOM 554 C CA . SER A 1 73 ? 15.187 -11.477 -2.319 1.00 85.69 73 SER A CA 1
ATOM 555 C C . SER A 1 73 ? 15.975 -11.903 -1.094 1.00 85.69 73 SER A C 1
ATOM 557 O O . SER A 1 73 ? 15.885 -11.270 -0.043 1.00 85.69 73 SER A O 1
ATOM 559 N N . ARG A 1 74 ? 16.761 -12.971 -1.245 1.00 78.88 74 ARG A N 1
ATOM 560 C CA . ARG A 1 74 ? 17.793 -13.340 -0.281 1.00 78.88 74 ARG A CA 1
ATOM 561 C C . ARG A 1 74 ? 19.127 -12.841 -0.814 1.00 78.88 74 ARG A C 1
ATOM 563 O O . ARG A 1 74 ? 19.502 -13.172 -1.942 1.00 78.88 74 ARG A O 1
ATOM 570 N N . ARG A 1 75 ? 19.866 -12.063 -0.023 1.00 64.56 75 ARG A N 1
ATOM 571 C CA . ARG A 1 75 ? 21.281 -11.824 -0.328 1.00 64.56 75 ARG A CA 1
ATOM 572 C C . ARG A 1 75 ? 22.016 -13.141 -0.122 1.00 64.56 75 ARG A C 1
ATOM 574 O O . ARG A 1 75 ? 22.207 -13.559 1.005 1.00 64.56 75 ARG A O 1
ATOM 581 N N . SER A 1 76 ? 22.372 -13.805 -1.215 1.00 52.72 76 SER A N 1
ATOM 582 C CA . SER A 1 76 ? 23.305 -14.925 -1.189 1.00 52.72 76 SER A CA 1
ATOM 583 C C . SER A 1 76 ? 24.722 -14.369 -1.048 1.00 52.72 76 SER A C 1
ATOM 585 O O . SER A 1 76 ? 25.230 -13.660 -1.917 1.00 52.72 76 SER A O 1
ATOM 587 N N . ASP A 1 77 ? 25.306 -14.646 0.101 1.00 47.56 77 ASP A N 1
ATOM 588 C CA . ASP A 1 77 ? 26.581 -14.193 0.629 1.00 47.56 77 ASP A CA 1
ATOM 589 C C . ASP A 1 77 ? 27.743 -14.631 -0.282 1.00 47.56 77 ASP A C 1
ATOM 591 O O . ASP A 1 77 ? 28.276 -15.730 -0.188 1.00 47.56 77 ASP A O 1
ATOM 595 N N . GLY A 1 78 ? 28.144 -13.742 -1.196 1.00 46.31 78 GLY A N 1
ATOM 596 C CA . GLY A 1 78 ? 29.396 -13.837 -1.962 1.00 46.31 78 GLY A CA 1
ATOM 597 C C . GLY A 1 78 ? 30.554 -13.028 -1.362 1.00 46.31 78 GLY A C 1
ATOM 598 O O . GLY A 1 78 ? 31.605 -12.911 -1.984 1.00 46.31 78 GLY A O 1
ATOM 599 N N . GLY A 1 79 ? 30.367 -12.429 -0.181 1.00 42.88 79 GLY A N 1
ATOM 600 C CA . GLY A 1 79 ? 31.371 -11.628 0.519 1.00 42.88 79 GLY A CA 1
ATOM 601 C C . GLY A 1 79 ? 31.769 -12.306 1.821 1.00 42.88 79 GLY A C 1
ATOM 602 O O . GLY A 1 79 ? 31.023 -12.274 2.793 1.00 42.88 79 GLY A O 1
ATOM 603 N N . GLN A 1 80 ? 32.931 -12.949 1.810 1.00 42.75 80 GLN A N 1
ATOM 604 C CA . GLN A 1 80 ? 33.558 -13.596 2.958 1.00 42.75 80 GLN A CA 1
ATOM 605 C C . GLN A 1 80 ? 33.632 -12.618 4.149 1.00 42.75 80 GLN A C 1
ATOM 607 O O . GLN A 1 80 ? 34.092 -11.492 3.972 1.00 42.75 80 GLN A O 1
ATOM 612 N N . LEU A 1 81 ? 33.214 -13.092 5.335 1.00 42.78 81 LEU A N 1
ATOM 613 C CA . LEU A 1 81 ? 33.044 -12.388 6.627 1.00 42.78 81 LEU A CA 1
ATOM 614 C C . LEU A 1 81 ? 31.623 -11.851 6.903 1.00 42.78 81 LEU A C 1
ATOM 616 O O . LEU A 1 81 ? 31.445 -10.692 7.267 1.00 42.78 81 LEU A O 1
ATOM 620 N N . ALA A 1 82 ? 30.605 -12.709 6.800 1.00 44.03 82 ALA A N 1
ATOM 621 C CA . ALA A 1 82 ? 29.346 -12.491 7.510 1.00 44.03 82 ALA A CA 1
ATOM 622 C C . ALA A 1 82 ? 29.419 -13.186 8.877 1.00 44.03 82 ALA A C 1
ATOM 624 O O . ALA A 1 82 ? 29.520 -14.412 8.971 1.00 44.03 82 ALA A O 1
ATOM 625 N N . ASP A 1 83 ? 29.423 -12.372 9.927 1.00 43.12 83 ASP A N 1
ATOM 626 C CA . ASP A 1 83 ? 29.252 -12.799 11.308 1.00 43.12 83 ASP A CA 1
ATOM 627 C C . ASP A 1 83 ? 27.925 -13.564 11.464 1.00 43.12 83 ASP A C 1
ATOM 629 O O . ASP A 1 83 ? 26.930 -13.308 10.778 1.00 43.12 83 ASP A O 1
ATOM 633 N N . ARG A 1 84 ? 27.930 -14.564 12.337 1.00 46.88 84 ARG A N 1
ATOM 634 C CA . ARG A 1 84 ? 26.860 -15.548 12.502 1.00 46.88 84 ARG A CA 1
ATOM 635 C C . ARG A 1 84 ? 25.634 -14.886 13.140 1.00 46.88 84 ARG A C 1
ATOM 637 O O . ARG A 1 84 ? 25.572 -14.926 14.360 1.00 46.88 84 ARG A O 1
ATOM 644 N N . SER A 1 85 ? 24.697 -14.292 12.379 1.00 47.47 85 SER A N 1
ATOM 645 C CA . SER A 1 85 ? 23.267 -14.052 12.749 1.00 47.47 85 SER A CA 1
ATOM 646 C C . SER A 1 85 ? 22.505 -13.113 11.781 1.00 47.47 85 SER A C 1
ATOM 648 O O . SER A 1 85 ? 21.967 -12.096 12.212 1.00 47.47 85 SER A O 1
ATOM 650 N N . GLY A 1 86 ? 22.391 -13.394 10.478 1.00 52.16 86 GLY A N 1
ATOM 651 C CA . GLY A 1 86 ? 21.512 -12.535 9.668 1.00 52.16 86 GLY A CA 1
ATOM 652 C C . GLY A 1 86 ? 21.214 -13.012 8.261 1.00 52.16 86 GLY A C 1
ATOM 653 O O . GLY A 1 86 ? 21.933 -12.656 7.334 1.00 52.16 86 GLY A O 1
ATOM 654 N N . ASP A 1 87 ? 20.109 -13.742 8.090 1.00 57.16 87 ASP A N 1
ATOM 655 C CA . ASP A 1 87 ? 19.445 -13.849 6.788 1.00 57.16 87 ASP A CA 1
ATOM 656 C C . ASP A 1 87 ? 19.019 -12.428 6.370 1.00 57.16 87 ASP A C 1
ATOM 658 O O . ASP A 1 87 ? 18.085 -11.849 6.925 1.00 57.16 87 ASP A O 1
ATOM 662 N N . GLN A 1 88 ? 19.754 -11.815 5.436 1.00 72.00 88 GLN A N 1
ATOM 663 C CA . GLN A 1 88 ? 19.451 -10.485 4.895 1.00 72.00 88 GLN A CA 1
ATOM 664 C C . GLN A 1 88 ? 18.366 -10.586 3.816 1.00 72.00 88 GLN A C 1
ATOM 666 O O . GLN A 1 88 ? 18.546 -10.139 2.677 1.00 72.00 88 GLN A O 1
ATOM 671 N N . SER A 1 89 ? 17.250 -11.219 4.167 1.00 87.44 89 SER A N 1
ATOM 672 C CA . SER A 1 89 ? 16.060 -11.246 3.332 1.00 87.44 89 SER A CA 1
ATOM 673 C C . SER A 1 89 ? 15.454 -9.841 3.257 1.00 87.44 89 SER A C 1
ATOM 675 O O . SER A 1 89 ? 15.422 -9.103 4.241 1.00 87.44 89 SER A O 1
ATOM 677 N N . LYS A 1 90 ? 15.019 -9.435 2.063 1.00 92.38 90 LYS A N 1
ATOM 678 C CA . LYS A 1 90 ? 14.357 -8.146 1.820 1.00 92.38 90 LYS A CA 1
ATOM 679 C C . LYS A 1 90 ? 13.046 -8.366 1.082 1.00 92.38 90 LYS A C 1
ATOM 681 O O . LYS A 1 90 ? 12.998 -9.164 0.143 1.00 92.38 90 LYS A O 1
ATOM 686 N N . GLY A 1 91 ? 12.016 -7.629 1.484 1.00 94.69 91 GLY A N 1
ATOM 687 C CA . GLY A 1 91 ? 10.727 -7.546 0.805 1.00 94.69 91 GLY A CA 1
ATOM 688 C C . GLY A 1 91 ? 10.566 -6.191 0.126 1.00 94.69 91 GLY A C 1
ATOM 689 O O . GLY A 1 91 ? 10.777 -5.150 0.745 1.00 94.69 91 GLY A O 1
ATOM 690 N N . HIS A 1 92 ? 10.178 -6.192 -1.143 1.00 95.69 92 HIS A N 1
ATOM 691 C CA . HIS A 1 92 ? 9.888 -4.970 -1.883 1.00 95.69 92 HIS A CA 1
ATOM 692 C C . HIS A 1 92 ? 8.518 -5.058 -2.543 1.00 95.69 92 HIS A C 1
ATOM 694 O O . HIS A 1 92 ? 8.189 -6.057 -3.185 1.00 95.69 92 HIS A O 1
ATOM 700 N N . ILE A 1 93 ? 7.731 -3.999 -2.395 1.00 96.75 93 ILE A N 1
ATOM 701 C CA . ILE A 1 93 ? 6.403 -3.866 -2.988 1.00 96.75 93 ILE A CA 1
ATOM 702 C C . ILE A 1 93 ? 6.490 -2.845 -4.120 1.00 96.75 93 ILE A C 1
ATOM 704 O O . ILE A 1 93 ? 6.940 -1.722 -3.908 1.00 96.75 93 ILE A O 1
ATOM 708 N N . TYR A 1 94 ? 6.030 -3.209 -5.310 1.00 94.94 94 TYR A N 1
ATOM 709 C CA . TYR A 1 94 ? 5.838 -2.281 -6.420 1.00 94.94 94 TYR A CA 1
ATOM 710 C C . TYR A 1 94 ? 4.347 -2.070 -6.652 1.00 94.94 94 TYR A C 1
ATOM 712 O O . TYR A 1 94 ? 3.594 -3.041 -6.680 1.00 94.94 94 TYR A O 1
ATOM 720 N N . ASP A 1 95 ? 3.944 -0.816 -6.841 1.00 94.19 95 ASP A N 1
ATOM 721 C CA . ASP A 1 95 ? 2.568 -0.417 -7.152 1.00 94.19 95 ASP A CA 1
ATOM 722 C C . ASP A 1 95 ? 2.571 0.540 -8.355 1.00 94.19 95 ASP A C 1
ATOM 724 O O . ASP A 1 95 ? 3.330 1.517 -8.388 1.00 94.19 95 ASP A O 1
ATOM 728 N N . TRP A 1 96 ? 1.778 0.232 -9.384 1.00 90.69 96 TRP A N 1
ATOM 729 C CA . TRP A 1 96 ? 1.749 0.987 -10.636 1.00 90.69 96 TRP A CA 1
ATOM 730 C C . TRP A 1 96 ? 0.594 1.990 -10.630 1.00 90.69 96 TRP A C 1
ATOM 732 O O . TRP A 1 96 ? -0.582 1.633 -10.589 1.00 90.69 96 TRP A O 1
ATOM 742 N N . LYS A 1 97 ? 0.911 3.275 -10.783 1.00 89.88 97 LYS A N 1
ATOM 743 C CA . LYS A 1 97 ? -0.067 4.354 -10.925 1.00 89.88 97 LYS A CA 1
ATOM 744 C C . LYS A 1 97 ? -0.172 4.815 -12.374 1.00 89.88 97 LYS A C 1
ATOM 746 O O . LYS A 1 97 ? 0.811 5.185 -13.016 1.00 89.88 97 LYS A O 1
ATOM 751 N N . THR A 1 98 ? -1.408 4.859 -12.861 1.00 82.88 98 THR A N 1
ATOM 752 C CA . THR A 1 98 ? -1.786 5.334 -14.202 1.00 82.88 98 THR A CA 1
ATOM 753 C C . THR A 1 98 ? -2.379 6.745 -14.174 1.00 82.88 98 THR A C 1
ATOM 755 O O . THR A 1 98 ? -3.017 7.180 -15.128 1.00 82.88 98 THR A O 1
ATOM 758 N N . HIS A 1 99 ? -2.203 7.496 -13.088 1.00 73.38 99 HIS A N 1
ATOM 759 C CA . HIS A 1 99 ? -2.578 8.909 -13.061 1.00 73.38 99 HIS A CA 1
ATOM 760 C C . HIS A 1 99 ? -1.466 9.772 -13.664 1.00 73.38 99 HIS A C 1
ATOM 762 O O . HIS A 1 99 ? -0.290 9.440 -13.547 1.00 73.38 99 HIS A O 1
ATOM 768 N N . GLN A 1 100 ? -1.857 10.870 -14.316 1.00 64.12 100 GLN A N 1
ATOM 769 C CA . GLN A 1 100 ? -0.954 11.745 -15.076 1.00 64.12 100 GLN A CA 1
ATOM 770 C C . GLN A 1 100 ? -0.018 12.564 -14.179 1.00 64.12 100 GLN A C 1
ATOM 772 O O . GLN A 1 100 ? 1.107 12.843 -14.569 1.00 64.12 100 GLN A O 1
ATOM 777 N N . THR A 1 101 ? -0.446 12.902 -12.959 1.00 68.50 101 THR A N 1
ATOM 778 C CA . THR A 1 101 ? 0.352 13.711 -12.031 1.00 68.50 101 THR A CA 1
ATOM 779 C C . THR A 1 101 ? 0.589 12.949 -10.729 1.00 68.50 101 THR A C 1
ATOM 781 O O . THR A 1 101 ? -0.380 12.616 -10.034 1.00 68.50 101 THR A O 1
ATOM 784 N N . PRO A 1 102 ? 1.854 12.688 -10.355 1.00 75.00 102 PRO A N 1
ATOM 785 C CA . PRO A 1 102 ? 2.178 12.122 -9.057 1.00 75.00 102 PRO A CA 1
ATOM 786 C C . PRO A 1 102 ? 1.667 13.024 -7.933 1.00 75.00 102 PRO A C 1
ATOM 788 O O . PRO A 1 102 ? 1.900 14.235 -7.920 1.00 75.00 102 PRO A O 1
ATOM 791 N N . GLN A 1 103 ? 0.988 12.441 -6.947 1.00 80.81 103 GLN A N 1
ATOM 792 C CA . GLN A 1 103 ? 0.730 13.161 -5.704 1.00 80.81 103 GLN A CA 1
ATOM 793 C C . GLN A 1 103 ? 2.059 13.487 -5.010 1.00 80.81 103 GLN A C 1
ATOM 795 O O . GLN A 1 103 ? 3.044 12.766 -5.155 1.00 80.81 103 GLN A O 1
ATOM 800 N N . LYS A 1 104 ? 2.088 14.558 -4.208 1.00 88.56 104 LYS A N 1
ATOM 801 C CA . LYS A 1 104 ? 3.287 14.931 -3.440 1.00 88.56 104 LYS A CA 1
ATOM 802 C C . LYS A 1 104 ? 3.776 13.739 -2.607 1.00 88.56 104 LYS A C 1
ATOM 804 O O . LYS A 1 104 ? 2.995 13.186 -1.834 1.00 88.56 104 LYS A O 1
ATOM 809 N N . LYS A 1 105 ? 5.071 13.410 -2.689 1.00 91.31 105 LYS A N 1
ATOM 810 C CA . LYS A 1 105 ? 5.694 12.279 -1.970 1.00 91.31 105 LYS A CA 1
ATOM 811 C C . LYS A 1 105 ? 5.323 12.232 -0.479 1.00 91.31 105 LYS A C 1
ATOM 813 O O . LYS A 1 105 ? 4.984 11.172 0.031 1.00 91.31 105 LYS A O 1
ATOM 818 N N . ALA A 1 106 ? 5.311 13.381 0.202 1.00 92.38 106 ALA A N 1
ATOM 819 C CA . ALA A 1 106 ? 4.941 13.474 1.618 1.00 92.38 106 ALA A CA 1
ATOM 820 C C . ALA A 1 106 ? 3.491 13.042 1.911 1.00 92.38 106 ALA A C 1
ATOM 822 O O . ALA A 1 106 ? 3.230 12.460 2.957 1.00 92.38 106 ALA A O 1
ATOM 823 N N . ARG A 1 107 ? 2.553 13.291 0.986 1.00 92.88 107 ARG A N 1
ATOM 824 C CA . ARG A 1 107 ? 1.164 12.822 1.108 1.00 92.88 107 ARG A CA 1
ATOM 825 C C . ARG A 1 107 ? 1.077 11.311 0.924 1.00 92.88 107 ARG A C 1
ATOM 827 O O . ARG A 1 107 ? 0.345 10.660 1.649 1.00 92.88 107 ARG A O 1
ATOM 834 N N . LEU A 1 108 ? 1.830 10.763 -0.028 1.00 93.31 108 LEU A N 1
ATOM 835 C CA . LEU A 1 108 ? 1.882 9.317 -0.244 1.00 93.31 108 LEU A CA 1
ATOM 836 C C . LEU A 1 108 ? 2.513 8.591 0.949 1.00 93.31 108 LEU A C 1
ATOM 838 O O . LEU A 1 108 ? 2.059 7.506 1.286 1.00 93.31 108 LEU A O 1
ATOM 842 N N . ALA A 1 109 ? 3.491 9.195 1.632 1.00 94.19 109 ALA A N 1
ATOM 843 C CA . ALA A 1 109 ? 4.086 8.623 2.844 1.00 94.19 109 ALA A CA 1
ATOM 844 C C . ALA A 1 109 ? 3.050 8.380 3.957 1.00 94.19 109 ALA A C 1
ATOM 846 O O . ALA A 1 109 ? 3.126 7.379 4.664 1.00 94.19 109 ALA A O 1
ATOM 847 N N . SER A 1 110 ? 2.092 9.299 4.115 1.00 94.06 110 SER A N 1
ATOM 848 C CA . SER A 1 110 ? 1.039 9.209 5.131 1.00 94.06 110 SER A CA 1
ATOM 849 C C . SER A 1 110 ? -0.235 8.515 4.644 1.00 94.06 110 SER A C 1
ATOM 851 O O . SER A 1 110 ? -1.143 8.293 5.447 1.00 94.06 110 SER A O 1
ATOM 853 N N . ASP A 1 111 ? -0.310 8.162 3.359 1.00 95.81 111 ASP A N 1
ATOM 854 C CA . ASP A 1 111 ? -1.461 7.479 2.781 1.00 95.81 111 ASP A CA 1
ATOM 855 C C . ASP A 1 111 ? -1.612 6.058 3.341 1.00 95.81 111 ASP A C 1
ATOM 857 O O . ASP A 1 111 ? -0.632 5.336 3.561 1.00 95.81 111 ASP A O 1
ATOM 861 N N . TRP A 1 112 ? -2.861 5.643 3.560 1.00 96.69 112 TRP A N 1
ATOM 862 C CA . TRP A 1 112 ? -3.158 4.327 4.115 1.00 96.69 112 TRP A CA 1
ATOM 863 C C . TRP A 1 112 ? -2.667 3.184 3.238 1.00 96.69 112 TRP A C 1
ATOM 865 O O . TRP A 1 112 ? -2.282 2.161 3.794 1.00 96.69 112 TRP A O 1
ATOM 875 N N . GLN A 1 113 ? -2.618 3.340 1.913 1.00 96.44 113 GLN A N 1
ATOM 876 C CA . GLN A 1 113 ? -2.083 2.303 1.038 1.00 96.44 113 GLN A CA 1
ATOM 877 C C . GLN A 1 113 ? -0.613 2.022 1.373 1.00 96.44 113 GLN A C 1
ATOM 879 O O . GLN A 1 113 ? -0.265 0.885 1.684 1.00 96.44 113 GLN A O 1
ATOM 884 N N . THR A 1 114 ? 0.224 3.063 1.416 1.00 97.56 114 THR A N 1
ATOM 885 C CA . THR A 1 114 ? 1.660 2.950 1.726 1.00 97.56 114 THR A CA 1
ATOM 886 C C . THR A 1 114 ? 1.891 2.324 3.095 1.00 97.56 114 THR A C 1
ATOM 888 O O . THR A 1 114 ? 2.718 1.426 3.256 1.00 97.56 114 THR A O 1
ATOM 891 N N . ARG A 1 115 ? 1.146 2.790 4.099 1.00 98.31 115 ARG A N 1
ATOM 892 C CA . ARG A 1 115 ? 1.304 2.344 5.486 1.00 98.31 115 ARG A CA 1
ATOM 893 C C . ARG A 1 115 ? 0.823 0.909 5.681 1.00 98.31 115 ARG A C 1
ATOM 895 O O . ARG A 1 115 ? 1.552 0.085 6.227 1.00 98.31 115 ARG A O 1
ATOM 902 N N . LEU A 1 116 ? -0.386 0.598 5.211 1.00 98.25 116 LEU A N 1
ATOM 903 C CA . LEU A 1 116 ? -1.022 -0.700 5.424 1.00 98.25 116 LEU A CA 1
ATOM 904 C C . LEU A 1 116 ? -0.326 -1.810 4.634 1.00 98.25 116 LEU A C 1
ATOM 906 O O . LEU A 1 116 ? -0.196 -2.920 5.140 1.00 98.25 116 LEU A O 1
ATOM 910 N N . TYR A 1 117 ? 0.149 -1.523 3.420 1.00 98.56 117 TYR A N 1
ATOM 911 C CA . TYR A 1 117 ? 0.822 -2.521 2.588 1.00 98.56 117 TYR A CA 1
ATOM 912 C C . TYR A 1 117 ? 2.105 -3.030 3.251 1.00 98.56 117 TYR A C 1
ATOM 914 O O . TYR A 1 117 ? 2.304 -4.245 3.334 1.00 98.56 117 TYR A O 1
ATOM 922 N N . GLN A 1 118 ? 2.928 -2.109 3.761 1.00 98.50 118 GLN A N 1
ATOM 923 C CA . GLN A 1 118 ? 4.176 -2.426 4.458 1.00 98.50 118 GLN A CA 1
ATOM 924 C C . GLN A 1 118 ? 3.909 -3.077 5.822 1.00 98.50 118 GLN A C 1
ATOM 926 O O . GLN A 1 118 ? 4.525 -4.093 6.138 1.00 98.50 118 GLN A O 1
ATOM 931 N N . PHE A 1 119 ? 2.928 -2.570 6.580 1.00 98.75 119 PHE A N 1
ATOM 932 C CA . PHE A 1 119 ? 2.518 -3.153 7.862 1.00 98.75 119 PHE A CA 1
ATOM 933 C C . PHE A 1 119 ? 2.050 -4.604 7.716 1.00 98.75 119 PHE A C 1
ATOM 935 O O . PHE A 1 119 ? 2.564 -5.485 8.394 1.00 98.75 119 PHE A O 1
ATOM 942 N N . VAL A 1 120 ? 1.128 -4.883 6.788 1.00 98.62 120 VAL A N 1
ATOM 943 C CA . VAL A 1 120 ? 0.620 -6.246 6.571 1.00 98.62 120 VAL A CA 1
ATOM 944 C C . VAL A 1 120 ? 1.712 -7.171 6.038 1.00 98.62 120 VAL A C 1
ATOM 946 O O . VAL A 1 120 ? 1.727 -8.344 6.405 1.00 98.62 120 VAL A O 1
ATOM 949 N N . LEU A 1 121 ? 2.645 -6.678 5.214 1.00 98.38 121 LEU A N 1
ATOM 950 C CA . LEU A 1 121 ? 3.773 -7.498 4.768 1.00 98.38 121 LEU A CA 1
ATOM 951 C C . LEU A 1 121 ? 4.648 -7.912 5.958 1.00 98.38 121 LEU A C 1
ATOM 953 O O . LEU A 1 121 ? 4.977 -9.090 6.081 1.00 98.38 121 LEU A O 1
ATOM 957 N N . CYS A 1 122 ? 4.956 -6.965 6.847 1.00 98.19 122 CYS A N 1
ATOM 958 C CA . CYS A 1 122 ? 5.718 -7.199 8.072 1.00 98.19 122 CYS A CA 1
ATOM 959 C C . CYS A 1 122 ? 5.017 -8.211 8.987 1.00 98.19 122 CYS A C 1
ATOM 961 O O . CYS A 1 122 ? 5.608 -9.211 9.358 1.00 98.19 122 CYS A O 1
ATOM 963 N N . GLU A 1 123 ? 3.728 -8.016 9.274 1.00 98.38 123 GLU A N 1
ATOM 964 C CA . GLU A 1 123 ? 2.970 -8.860 10.214 1.00 98.38 123 GLU A CA 1
ATOM 965 C C . GLU A 1 123 ? 2.707 -10.290 9.718 1.00 98.38 123 GLU A C 1
ATOM 967 O O . GLU A 1 123 ? 2.228 -11.135 10.470 1.00 98.38 123 GLU A O 1
ATOM 972 N N . THR A 1 124 ? 2.941 -10.568 8.436 1.00 97.75 124 THR A N 1
ATOM 973 C CA . THR A 1 124 ? 2.617 -11.865 7.816 1.00 97.75 124 THR A CA 1
ATOM 974 C C . THR A 1 124 ? 3.838 -12.557 7.210 1.00 97.75 124 THR A C 1
ATOM 976 O O . THR A 1 124 ? 3.700 -13.534 6.465 1.00 97.75 124 THR A O 1
ATOM 979 N N . THR A 1 125 ? 5.036 -12.046 7.483 1.00 95.56 125 THR A N 1
ATOM 980 C CA . THR A 1 125 ? 6.317 -12.640 7.086 1.00 95.56 125 THR A CA 1
ATOM 981 C C . THR A 1 125 ? 7.298 -12.572 8.250 1.00 95.56 125 THR A C 1
ATOM 983 O O . THR A 1 125 ? 7.026 -11.924 9.251 1.00 95.56 125 THR A O 1
ATOM 986 N N . ASP A 1 126 ? 8.460 -13.203 8.097 1.00 94.25 126 ASP A N 1
ATOM 987 C CA . ASP A 1 126 ? 9.558 -13.086 9.064 1.00 94.25 126 ASP A CA 1
ATOM 988 C C . ASP A 1 126 ? 10.429 -11.835 8.820 1.00 94.25 126 ASP A C 1
ATOM 990 O O . ASP A 1 126 ? 11.512 -11.711 9.391 1.00 94.25 126 ASP A O 1
ATOM 994 N N . LEU A 1 127 ? 9.999 -10.922 7.937 1.00 95.12 127 LEU A N 1
ATOM 995 C CA . LEU A 1 127 ? 10.740 -9.699 7.648 1.00 95.12 127 LEU A CA 1
ATOM 996 C C . LEU A 1 127 ? 10.577 -8.684 8.776 1.00 95.12 127 LEU A C 1
ATOM 998 O O . LEU A 1 127 ? 9.465 -8.396 9.219 1.00 95.12 127 LEU A O 1
ATOM 1002 N N . THR A 1 128 ? 11.683 -8.064 9.168 1.00 96.44 128 THR A N 1
ATOM 1003 C CA . THR A 1 128 ? 11.662 -6.902 10.058 1.00 96.44 128 THR A CA 1
ATOM 1004 C C . THR A 1 128 ? 11.243 -5.639 9.292 1.00 96.44 128 THR A C 1
ATOM 1006 O O . THR A 1 128 ? 11.370 -5.591 8.063 1.00 96.44 128 THR A O 1
ATOM 1009 N N . PRO A 1 129 ? 10.758 -4.582 9.973 1.00 97.75 129 PRO A N 1
ATOM 1010 C CA . PRO A 1 129 ? 10.328 -3.361 9.295 1.00 97.75 129 PRO A CA 1
ATOM 1011 C C . PRO A 1 129 ? 11.385 -2.768 8.351 1.00 97.75 129 PRO A C 1
ATOM 1013 O O . PRO A 1 129 ? 11.090 -2.495 7.195 1.00 97.75 129 PRO A O 1
ATOM 1016 N N . ASP A 1 130 ? 12.645 -2.696 8.780 1.00 96.81 130 ASP A N 1
ATOM 1017 C CA . ASP A 1 130 ? 13.790 -2.200 7.996 1.00 96.81 130 ASP A CA 1
ATOM 1018 C C . ASP A 1 130 ? 14.177 -3.096 6.801 1.00 96.81 130 ASP A C 1
ATOM 1020 O O . ASP A 1 130 ? 15.024 -2.747 5.967 1.00 96.81 130 ASP A O 1
ATOM 1024 N N . GLN A 1 131 ? 13.567 -4.277 6.686 1.00 96.19 131 GLN A N 1
ATOM 1025 C CA . GLN A 1 131 ? 13.696 -5.165 5.535 1.00 96.19 131 GLN A CA 1
ATOM 1026 C C . GLN A 1 131 ? 12.630 -4.941 4.462 1.00 96.19 131 GLN A C 1
ATOM 1028 O O . GLN A 1 131 ? 12.706 -5.576 3.405 1.00 96.19 131 GLN A O 1
ATOM 1033 N N . ILE A 1 132 ? 11.681 -4.035 4.696 1.00 97.62 132 ILE A N 1
ATOM 1034 C CA . ILE A 1 132 ? 10.553 -3.771 3.809 1.00 97.62 132 ILE A CA 1
ATOM 1035 C C . ILE A 1 132 ? 10.687 -2.388 3.172 1.00 97.62 132 ILE A C 1
ATOM 1037 O O . ILE A 1 132 ? 11.125 -1.420 3.787 1.00 97.62 132 ILE A O 1
ATOM 1041 N N . SER A 1 133 ? 10.306 -2.300 1.903 1.00 97.56 133 SER A N 1
ATOM 1042 C CA . SER A 1 133 ? 10.175 -1.030 1.187 1.00 97.56 133 SER A CA 1
ATOM 1043 C C . SER A 1 133 ? 9.062 -1.112 0.148 1.00 97.56 133 SER A C 1
ATOM 1045 O O . SER A 1 133 ? 8.676 -2.198 -0.299 1.00 97.56 133 SER A O 1
ATOM 1047 N N . MET A 1 134 ? 8.541 0.046 -0.243 1.00 97.69 134 MET A N 1
ATOM 1048 C CA . MET A 1 134 ? 7.504 0.171 -1.260 1.00 97.69 134 MET A CA 1
ATOM 1049 C C . MET A 1 134 ? 7.864 1.255 -2.273 1.00 97.69 134 MET A C 1
ATOM 1051 O O . MET A 1 134 ? 8.238 2.364 -1.895 1.00 97.69 134 MET A O 1
ATOM 1055 N N . THR A 1 135 ? 7.695 0.961 -3.560 1.00 96.00 135 THR A N 1
AT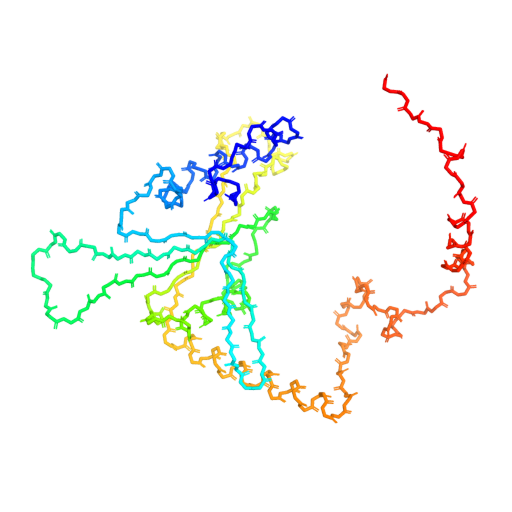OM 1056 C CA . THR A 1 135 ? 7.895 1.916 -4.652 1.00 96.00 135 THR A CA 1
ATOM 1057 C C . THR A 1 135 ? 6.629 2.079 -5.475 1.00 96.00 135 THR A C 1
ATOM 1059 O O . THR A 1 135 ? 6.140 1.123 -6.079 1.00 96.00 135 THR A O 1
ATOM 1062 N N . TYR A 1 136 ? 6.150 3.317 -5.575 1.00 94.88 136 TYR A N 1
ATOM 1063 C CA . TYR A 1 136 ? 5.164 3.683 -6.589 1.00 94.88 136 TYR A CA 1
ATOM 1064 C C . TYR A 1 136 ? 5.858 3.998 -7.906 1.00 94.88 136 TYR A C 1
ATOM 1066 O O . TYR A 1 136 ? 6.808 4.783 -7.919 1.00 94.88 136 TYR A O 1
ATOM 1074 N N . TRP A 1 137 ? 5.341 3.453 -9.003 1.00 92.06 137 TRP A N 1
ATOM 1075 C CA . TRP A 1 137 ? 5.731 3.803 -10.367 1.00 92.06 137 TRP A CA 1
ATOM 1076 C C . TRP A 1 137 ? 4.608 4.563 -11.064 1.00 92.06 137 TRP A C 1
ATOM 1078 O O . TRP A 1 137 ? 3.512 4.038 -11.225 1.00 92.06 137 TRP A O 1
ATOM 1088 N N . PHE A 1 138 ? 4.881 5.778 -11.527 1.00 90.56 138 PHE A N 1
ATOM 1089 C CA . PHE A 1 138 ? 3.960 6.589 -12.323 1.00 90.56 138 PHE A CA 1
ATOM 1090 C C . PHE A 1 138 ? 4.294 6.386 -13.797 1.00 90.56 138 PHE A C 1
ATOM 1092 O O . PHE A 1 138 ? 5.291 6.910 -14.292 1.00 90.56 138 PHE A O 1
ATOM 1099 N N . VAL A 1 139 ? 3.496 5.556 -14.469 1.00 84.88 139 VAL A N 1
ATOM 1100 C CA . VAL A 1 139 ? 3.881 4.951 -15.758 1.00 84.88 139 VAL A CA 1
ATOM 1101 C C . VAL A 1 139 ? 3.351 5.695 -16.977 1.00 84.88 139 VAL A C 1
ATOM 1103 O O . VAL A 1 139 ? 3.865 5.496 -18.074 1.00 84.88 139 VAL A O 1
ATOM 1106 N N . ARG A 1 140 ? 2.320 6.536 -16.815 1.00 79.38 140 ARG A N 1
ATOM 1107 C CA . ARG A 1 140 ? 1.780 7.303 -17.941 1.00 79.38 140 ARG A CA 1
ATOM 1108 C C . ARG A 1 140 ? 2.749 8.401 -18.340 1.00 79.38 140 ARG A C 1
ATOM 1110 O O . ARG A 1 140 ? 3.155 9.216 -17.519 1.00 79.38 140 ARG A O 1
ATOM 1117 N N . LEU A 1 141 ? 3.057 8.414 -19.627 1.00 70.19 141 LEU A N 1
ATOM 1118 C CA . LEU A 1 141 ? 3.905 9.404 -20.264 1.00 70.19 141 LEU A CA 1
ATOM 1119 C C . LEU A 1 141 ? 3.044 10.607 -20.674 1.00 70.19 141 LEU A C 1
ATOM 1121 O O . LEU A 1 141 ? 2.009 10.428 -21.318 1.00 70.19 141 LEU A O 1
ATOM 1125 N N . ASP A 1 142 ? 3.437 11.813 -20.268 1.00 64.12 142 ASP A N 1
ATOM 1126 C CA . ASP A 1 142 ? 2.729 13.049 -20.612 1.00 64.12 142 ASP A CA 1
ATOM 1127 C C . ASP A 1 142 ? 3.149 13.556 -22.004 1.00 64.12 142 ASP A C 1
ATOM 1129 O O . ASP A 1 142 ? 4.333 13.790 -22.261 1.00 64.12 142 ASP A O 1
ATOM 1133 N N . GLU A 1 143 ? 2.182 13.732 -22.908 1.00 54.81 143 GLU A N 1
ATOM 1134 C CA . GLU A 1 143 ? 2.366 14.453 -24.179 1.00 54.81 143 GLU A CA 1
ATOM 1135 C C . GLU A 1 143 ? 1.835 15.899 -24.116 1.00 54.81 143 GLU A C 1
ATOM 1137 O O . GLU A 1 143 ? 2.269 16.755 -24.887 1.00 54.81 143 GLU A O 1
ATOM 1142 N N . SER A 1 144 ? 0.923 16.188 -23.186 1.00 51.31 144 SER A N 1
ATOM 1143 C CA . SER A 1 144 ? 0.180 17.445 -23.035 1.00 51.31 144 SER A CA 1
ATOM 1144 C C . SER A 1 144 ? 0.939 18.570 -22.323 1.00 51.31 144 SER A C 1
ATOM 1146 O O . SER A 1 144 ? 0.672 19.737 -22.605 1.00 51.31 144 SER A O 1
ATOM 1148 N N . GLU A 1 145 ? 1.960 18.270 -21.515 1.00 46.56 145 GLU A N 1
ATOM 1149 C CA . GLU A 1 145 ? 2.897 19.291 -20.999 1.00 46.56 145 GLU A CA 1
ATOM 1150 C C . GLU A 1 145 ? 3.694 19.984 -22.132 1.00 46.56 145 GLU A C 1
ATOM 1152 O O . GLU A 1 145 ? 4.310 21.029 -21.926 1.00 46.56 145 GLU A O 1
ATOM 1157 N N . ARG A 1 146 ? 3.654 19.456 -23.369 1.00 48.69 146 ARG A N 1
ATOM 1158 C CA . ARG A 1 146 ? 4.291 20.066 -24.552 1.00 48.69 146 ARG A CA 1
ATOM 1159 C C . ARG A 1 146 ? 3.413 21.076 -25.287 1.00 48.69 146 ARG A C 1
ATOM 1161 O O . ARG A 1 146 ? 3.935 21.831 -26.101 1.00 48.69 146 ARG A O 1
ATOM 1168 N N . SER A 1 147 ? 2.108 21.141 -25.018 1.00 45.19 147 SER A N 1
ATOM 1169 C CA . SER A 1 147 ? 1.202 22.025 -25.772 1.00 45.19 147 SER A CA 1
ATOM 1170 C C . SER A 1 147 ? 1.343 23.516 -25.418 1.00 45.19 147 SER A C 1
ATOM 1172 O O . SER A 1 147 ? 0.717 24.348 -26.071 1.00 45.19 147 SER A O 1
ATOM 1174 N N . GLY A 1 148 ? 2.175 23.869 -24.425 1.00 46.19 148 GLY A N 1
ATOM 1175 C CA . GLY A 1 148 ? 2.444 25.255 -24.014 1.00 46.19 148 GLY A CA 1
ATOM 1176 C C . GLY A 1 148 ? 3.908 25.713 -24.097 1.00 46.19 148 GLY A C 1
ATOM 1177 O O . GLY A 1 148 ? 4.174 26.897 -23.895 1.00 46.19 148 GLY A O 1
ATOM 1178 N N . MET A 1 149 ? 4.865 24.826 -24.397 1.00 44.97 149 MET A N 1
ATOM 1179 C CA . MET A 1 149 ? 6.293 25.165 -24.470 1.00 44.97 149 MET A CA 1
ATOM 1180 C C . MET A 1 149 ? 6.776 25.129 -25.921 1.00 44.97 149 MET A C 1
ATOM 1182 O O . MET A 1 149 ? 6.767 24.089 -26.573 1.00 44.97 149 MET A O 1
ATOM 1186 N N . SER A 1 150 ? 7.184 26.302 -26.416 1.00 42.41 150 SER A N 1
ATOM 1187 C CA . SER A 1 150 ? 7.799 26.510 -27.731 1.00 42.41 150 SER A CA 1
ATOM 1188 C C . SER A 1 150 ? 8.825 25.415 -28.047 1.00 42.41 150 SER A C 1
ATOM 1190 O O . SER A 1 150 ? 9.637 25.068 -27.190 1.00 42.41 150 SER A O 1
ATOM 1192 N N . ALA A 1 151 ? 8.780 24.892 -29.277 1.00 48.56 151 ALA A N 1
ATOM 1193 C CA . ALA A 1 151 ? 9.501 23.725 -29.806 1.00 48.56 151 ALA A CA 1
ATOM 1194 C C . ALA A 1 151 ? 11.038 23.881 -29.903 1.00 48.56 151 ALA A C 1
ATOM 1196 O O . ALA A 1 151 ? 11.686 23.373 -30.814 1.00 48.56 151 ALA A O 1
ATOM 1197 N N . SER A 1 152 ? 11.637 24.598 -28.965 1.00 46.66 152 SER A N 1
ATOM 1198 C CA . SER A 1 152 ? 13.045 24.933 -28.902 1.00 46.66 152 SER A CA 1
ATOM 1199 C C . SER A 1 152 ? 13.449 24.883 -27.436 1.00 46.66 152 SER A C 1
ATOM 1201 O O . SER A 1 152 ? 13.290 25.873 -26.728 1.00 46.66 152 SER A O 1
ATOM 1203 N N . THR A 1 153 ? 13.855 23.699 -26.964 1.00 43.91 153 THR A N 1
ATOM 1204 C CA . THR A 1 153 ? 14.969 23.425 -26.027 1.00 43.91 153 THR A CA 1
ATOM 1205 C C . THR A 1 153 ? 14.797 22.001 -25.464 1.00 43.91 153 THR A C 1
ATOM 1207 O O . THR A 1 153 ? 13.893 21.731 -24.684 1.00 43.91 153 THR A O 1
ATOM 1210 N N . THR A 1 154 ? 15.680 21.093 -25.887 1.00 45.47 154 THR A N 1
ATOM 1211 C CA . THR A 1 154 ? 15.978 19.770 -25.295 1.00 45.47 154 THR A CA 1
ATOM 1212 C C . THR A 1 154 ? 14.824 18.756 -25.206 1.00 45.47 154 THR A C 1
ATOM 1214 O O . THR A 1 154 ? 14.119 18.617 -24.211 1.00 45.47 154 THR A O 1
ATOM 1217 N N . SER A 1 155 ? 14.706 17.954 -26.264 1.00 50.91 155 SER A N 1
ATOM 1218 C CA . SER A 1 155 ? 13.810 16.809 -26.437 1.00 50.91 155 SER A CA 1
ATOM 1219 C C . SER A 1 155 ? 14.165 15.614 -25.536 1.00 50.91 155 SER A C 1
ATOM 1221 O O . SER A 1 155 ? 14.676 14.601 -26.016 1.00 50.91 155 SER A O 1
ATOM 1223 N N . ILE A 1 156 ? 13.892 15.701 -24.233 1.00 55.50 156 ILE A N 1
ATOM 1224 C CA . ILE A 1 156 ? 13.884 14.513 -23.368 1.00 55.50 156 ILE A CA 1
ATOM 1225 C C . ILE A 1 156 ? 12.512 13.834 -23.539 1.00 55.50 156 ILE A C 1
ATOM 1227 O O . ILE A 1 156 ? 11.480 14.496 -23.372 1.00 55.50 156 ILE A O 1
ATOM 1231 N N . PRO A 1 157 ? 12.445 12.553 -23.949 1.00 59.81 157 PRO A N 1
ATOM 1232 C CA . PRO A 1 157 ? 11.175 11.835 -23.999 1.00 59.81 157 PRO A CA 1
ATOM 1233 C C . PRO A 1 157 ? 10.568 11.774 -22.588 1.00 59.81 157 PRO A C 1
ATOM 1235 O O . PRO A 1 157 ? 11.329 11.645 -21.629 1.00 59.81 157 PRO A O 1
ATOM 1238 N N . PRO A 1 158 ? 9.235 11.877 -22.428 1.00 67.94 158 PRO A N 1
ATOM 1239 C CA . PRO A 1 158 ? 8.608 11.655 -21.130 1.00 67.94 158 PRO A CA 1
ATOM 1240 C C . PRO A 1 158 ? 9.041 10.284 -20.600 1.00 67.94 158 PRO A C 1
ATOM 1242 O O . PRO A 1 158 ? 9.035 9.297 -21.339 1.00 67.94 158 PRO A O 1
ATOM 1245 N N . GLN A 1 159 ? 9.462 10.239 -19.339 1.00 78.00 159 GLN A N 1
ATOM 1246 C CA . GLN A 1 159 ? 9.904 9.016 -18.677 1.00 78.00 159 GLN A CA 1
ATOM 1247 C C . GLN A 1 159 ? 9.036 8.746 -17.448 1.00 78.00 159 GLN A C 1
ATOM 1249 O O . GLN A 1 159 ? 8.598 9.696 -16.793 1.00 78.00 159 GLN A O 1
ATOM 1254 N N . PRO A 1 160 ? 8.805 7.467 -17.107 1.00 87.00 160 PRO A N 1
ATOM 1255 C CA . PRO A 1 160 ? 8.175 7.106 -15.852 1.00 87.00 160 PRO A CA 1
ATOM 1256 C C . PRO A 1 160 ? 8.956 7.681 -14.67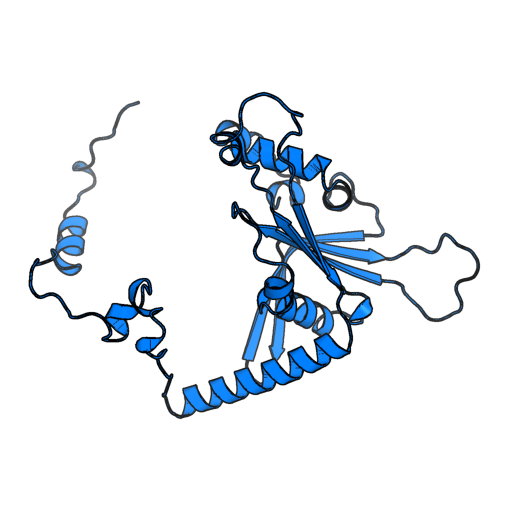4 1.00 87.00 160 PRO A C 1
ATOM 1258 O O . PRO A 1 160 ? 10.187 7.721 -14.684 1.00 87.00 160 PRO A O 1
ATOM 1261 N N . SER A 1 161 ? 8.234 8.087 -13.637 1.00 88.31 161 SER A N 1
ATOM 1262 C CA . SER A 1 161 ? 8.829 8.533 -12.375 1.00 88.31 161 SER A CA 1
ATOM 1263 C C . SER A 1 161 ? 8.448 7.585 -11.245 1.00 88.31 161 SER A C 1
ATOM 1265 O O . SER A 1 161 ? 7.499 6.806 -11.367 1.00 88.31 161 SER A O 1
ATOM 1267 N N . SER A 1 162 ? 9.187 7.628 -10.138 1.00 91.62 162 SER A N 1
ATOM 1268 C CA . SER A 1 162 ? 8.913 6.767 -8.993 1.00 91.62 162 SER A CA 1
ATOM 1269 C C . SER A 1 162 ? 9.194 7.431 -7.655 1.00 91.62 162 SER A C 1
ATOM 1271 O O . SER A 1 162 ? 10.015 8.343 -7.538 1.00 91.62 162 SER A O 1
ATOM 1273 N N . TYR A 1 163 ? 8.504 6.940 -6.625 1.00 94.62 163 TYR A N 1
ATOM 1274 C CA . TYR A 1 163 ? 8.777 7.275 -5.234 1.00 94.62 163 TYR A CA 1
ATOM 1275 C C . TYR A 1 163 ? 8.926 6.003 -4.418 1.00 94.62 163 TYR A C 1
ATOM 1277 O O . TYR A 1 163 ? 7.958 5.263 -4.249 1.00 94.62 163 TYR A O 1
ATOM 1285 N N . GLN A 1 164 ? 10.128 5.802 -3.882 1.00 95.94 164 GLN A N 1
ATOM 1286 C CA . GLN A 1 164 ? 10.401 4.773 -2.890 1.00 95.94 164 GLN A CA 1
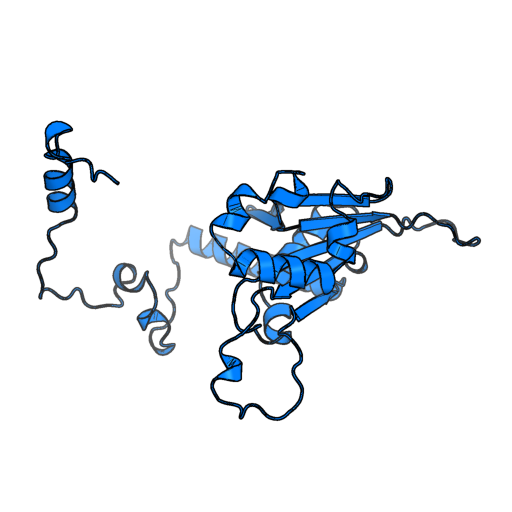ATOM 1287 C C . GLN A 1 164 ? 10.196 5.313 -1.470 1.00 95.94 164 GLN A C 1
ATOM 1289 O O . GLN A 1 164 ? 10.563 6.460 -1.158 1.00 95.94 164 GLN A O 1
ATOM 1294 N N . PHE A 1 165 ? 9.622 4.450 -0.641 1.00 97.81 165 PHE A N 1
ATOM 1295 C CA . PHE A 1 165 ? 9.411 4.589 0.787 1.00 97.81 165 PHE A CA 1
ATOM 1296 C C . PHE A 1 165 ? 10.075 3.399 1.474 1.00 97.81 165 PHE A C 1
ATOM 1298 O O . PHE A 1 165 ? 9.765 2.250 1.157 1.00 97.81 165 PHE A O 1
ATOM 1305 N N . ASP A 1 166 ? 11.004 3.691 2.374 1.00 97.31 166 ASP A N 1
ATOM 1306 C CA . ASP A 1 166 ? 11.560 2.692 3.278 1.00 97.31 166 ASP A CA 1
ATOM 1307 C C . ASP A 1 166 ? 10.654 2.576 4.505 1.00 97.31 166 ASP A C 1
ATOM 1309 O O . ASP A 1 166 ? 9.912 3.518 4.823 1.00 97.31 166 ASP A O 1
ATOM 1313 N N . TYR A 1 167 ? 10.715 1.422 5.164 1.00 97.94 167 TYR A N 1
ATOM 1314 C CA . TYR A 1 167 ? 9.931 1.133 6.351 1.00 97.94 167 TYR A CA 1
ATOM 1315 C C . TYR A 1 167 ? 10.823 0.984 7.584 1.00 97.94 167 TYR A C 1
ATOM 1317 O O . TYR A 1 167 ? 11.954 0.511 7.488 1.00 97.94 167 TYR A O 1
ATOM 1325 N N . ASP A 1 168 ? 10.336 1.402 8.748 1.00 97.94 168 ASP A N 1
ATOM 1326 C CA . ASP A 1 168 ? 11.064 1.279 10.008 1.00 97.94 168 ASP A CA 1
ATOM 1327 C C . ASP A 1 168 ? 10.146 0.914 11.184 1.00 97.94 168 ASP A C 1
ATOM 1329 O O . ASP A 1 168 ? 8.916 0.855 11.073 1.00 97.94 168 ASP A O 1
ATOM 1333 N N . LEU A 1 169 ? 10.766 0.631 12.332 1.00 98.44 169 LEU A N 1
ATOM 1334 C CA . LEU A 1 169 ? 10.053 0.213 13.537 1.00 98.44 169 LEU A CA 1
ATOM 1335 C C . LEU A 1 169 ? 9.110 1.304 14.070 1.00 98.44 169 LEU A C 1
ATOM 1337 O O . LEU A 1 169 ? 8.007 0.994 14.509 1.00 98.44 169 LEU A O 1
ATOM 1341 N N . ALA A 1 170 ? 9.495 2.579 13.986 1.00 98.38 170 ALA A N 1
ATOM 1342 C CA . ALA A 1 170 ? 8.662 3.675 14.477 1.00 98.38 170 ALA A CA 1
ATOM 1343 C C . ALA A 1 170 ? 7.390 3.831 13.627 1.00 98.38 170 ALA A C 1
ATOM 1345 O O . ALA A 1 170 ? 6.290 3.999 14.156 1.00 98.38 170 ALA A O 1
ATOM 1346 N N . GLN A 1 171 ? 7.516 3.721 12.304 1.00 98.44 171 GLN A N 1
ATOM 1347 C CA . GLN A 1 171 ? 6.387 3.708 11.377 1.00 98.44 171 GLN A CA 1
ATOM 1348 C C . GLN A 1 171 ? 5.497 2.482 11.585 1.00 98.44 171 GLN A C 1
ATOM 1350 O O . GLN A 1 171 ? 4.271 2.587 11.452 1.00 98.44 171 GLN A O 1
ATOM 1355 N N . HIS A 1 172 ? 6.092 1.334 11.906 1.00 98.69 172 HIS A N 1
ATOM 1356 C CA . HIS A 1 172 ? 5.364 0.116 12.231 1.00 98.69 172 HIS A CA 1
ATOM 1357 C C . HIS A 1 172 ? 4.502 0.278 13.480 1.00 98.69 172 HIS A C 1
ATOM 1359 O O . HIS A 1 172 ? 3.283 0.090 13.410 1.00 98.69 172 HIS A O 1
ATOM 1365 N N . ASP A 1 173 ? 5.099 0.730 14.578 1.00 98.69 173 ASP A N 1
ATOM 1366 C CA . ASP A 1 173 ? 4.396 0.940 15.840 1.00 98.69 173 ASP A CA 1
ATOM 1367 C C . ASP A 1 173 ? 3.307 2.009 15.712 1.00 98.69 173 ASP A C 1
ATOM 1369 O O . ASP A 1 173 ? 2.174 1.796 16.152 1.00 98.69 173 ASP A O 1
ATOM 1373 N N . GLN A 1 174 ? 3.593 3.121 15.025 1.00 98.50 174 GLN A N 1
ATOM 1374 C CA . GLN A 1 174 ? 2.588 4.156 14.771 1.00 98.50 174 GLN A CA 1
ATOM 1375 C C . GLN A 1 174 ? 1.425 3.620 13.930 1.00 98.50 174 GLN A C 1
ATOM 1377 O O . GLN A 1 174 ? 0.264 3.940 14.178 1.00 98.50 174 GLN A O 1
ATOM 1382 N N . THR A 1 175 ? 1.712 2.796 12.921 1.00 98.56 175 THR A N 1
ATOM 1383 C CA . THR A 1 175 ? 0.667 2.185 12.089 1.00 98.56 175 THR A CA 1
ATOM 1384 C C . THR A 1 175 ? -0.186 1.211 12.888 1.00 98.56 175 THR A C 1
ATOM 1386 O O . THR A 1 175 ? -1.408 1.252 12.757 1.00 98.56 175 THR A O 1
ATOM 1389 N N . ARG A 1 176 ? 0.414 0.415 13.780 1.00 98.75 176 ARG A N 1
ATOM 1390 C CA . ARG A 1 176 ? -0.327 -0.449 14.705 1.00 98.75 176 ARG A CA 1
ATOM 1391 C C . ARG A 1 176 ? -1.264 0.359 15.603 1.00 98.75 176 ARG A C 1
ATOM 1393 O O . ARG A 1 176 ? -2.440 0.021 15.707 1.00 98.75 176 ARG A O 1
ATOM 1400 N N . GLN A 1 177 ? -0.758 1.419 16.233 1.00 98.75 177 GLN A N 1
ATOM 1401 C CA . GLN A 1 177 ? -1.540 2.267 17.139 1.00 98.75 177 GLN A CA 1
ATOM 1402 C C . GLN A 1 177 ? -2.704 2.956 16.422 1.00 98.75 177 GLN A C 1
ATOM 1404 O O . GLN A 1 177 ? -3.835 2.931 16.910 1.00 98.75 177 GLN A O 1
ATOM 1409 N N . ASP A 1 178 ? -2.456 3.518 15.238 1.00 98.62 178 ASP A N 1
ATOM 1410 C CA . ASP A 1 178 ? -3.505 4.166 14.454 1.00 98.62 178 ASP A CA 1
ATOM 1411 C C . ASP A 1 178 ? -4.569 3.157 13.997 1.00 98.62 178 ASP A C 1
ATOM 1413 O O . ASP A 1 178 ? -5.761 3.461 14.040 1.00 98.62 178 ASP A O 1
ATOM 1417 N N . LEU A 1 179 ? -4.167 1.945 13.591 1.00 98.50 179 LEU A N 1
ATOM 1418 C CA . LEU A 1 179 ? -5.104 0.883 13.218 1.00 98.50 179 LEU A CA 1
ATOM 1419 C C . LEU A 1 179 ? -5.951 0.425 14.406 1.00 98.50 179 LEU A C 1
ATOM 1421 O O . LEU A 1 179 ? -7.152 0.234 14.224 1.00 98.50 179 LEU A O 1
ATOM 1425 N N . LEU A 1 180 ? -5.375 0.283 15.605 1.00 98.62 180 LEU A N 1
ATOM 1426 C CA . LEU A 1 180 ? -6.142 -0.007 16.825 1.00 98.62 180 LEU A CA 1
ATOM 1427 C C . LEU A 1 180 ? -7.195 1.075 17.067 1.00 98.62 180 LEU A C 1
ATOM 1429 O O . LEU A 1 180 ? -8.380 0.771 17.126 1.00 98.62 180 LEU A O 1
ATOM 1433 N N . SER A 1 181 ? -6.787 2.345 17.067 1.00 98.38 181 SER A N 1
ATOM 1434 C CA . SER A 1 181 ? -7.704 3.476 17.249 1.00 98.38 181 SER A CA 1
ATOM 1435 C C . SER A 1 181 ? -8.838 3.494 16.212 1.00 98.38 181 SER A C 1
ATOM 1437 O O . SER A 1 181 ? -10.010 3.676 16.553 1.00 98.38 181 SER A O 1
ATOM 1439 N N . LEU A 1 182 ? -8.522 3.248 14.935 1.00 97.25 182 LEU A N 1
ATOM 1440 C CA . LEU A 1 182 ? -9.521 3.196 13.865 1.00 97.25 182 LEU A CA 1
ATOM 1441 C C . LEU A 1 182 ? -10.485 2.017 14.004 1.00 97.25 182 LEU A C 1
ATOM 1443 O O . LEU A 1 182 ? -11.687 2.183 13.795 1.00 97.25 182 LEU A O 1
ATOM 1447 N N . THR A 1 183 ? -9.968 0.833 14.319 1.00 98.00 183 THR A N 1
ATOM 1448 C CA . THR A 1 183 ? -10.770 -0.389 14.453 1.00 98.00 183 THR A CA 1
ATOM 1449 C C . THR A 1 183 ? -11.641 -0.355 15.707 1.00 98.00 183 THR A C 1
ATOM 1451 O O . THR A 1 183 ? -12.820 -0.691 15.616 1.00 98.00 183 THR A O 1
ATOM 1454 N N . ASP A 1 184 ? -11.136 0.167 16.827 1.00 98.19 184 ASP A N 1
ATOM 1455 C CA . ASP A 1 184 ? -11.921 0.426 18.040 1.00 98.19 184 ASP A CA 1
ATOM 1456 C C . ASP A 1 184 ? -13.039 1.435 17.765 1.00 98.19 184 ASP A C 1
ATOM 1458 O O . ASP A 1 184 ? -14.208 1.200 18.088 1.00 98.19 184 ASP A O 1
ATOM 1462 N N . GLY A 1 185 ? -12.700 2.539 17.091 1.00 97.25 185 GLY A N 1
ATOM 1463 C CA . GLY A 1 185 ? -13.674 3.535 16.659 1.00 97.25 185 GLY A CA 1
ATOM 1464 C C . GLY A 1 185 ? -14.754 2.929 15.762 1.00 97.25 185 GLY A C 1
ATOM 1465 O O . GLY A 1 185 ? -15.941 3.193 15.954 1.00 97.25 185 GLY A O 1
ATOM 1466 N N . LEU A 1 186 ? -14.369 2.074 14.810 1.00 96.94 186 LEU A N 1
ATOM 1467 C CA . LEU A 1 186 ? -15.304 1.373 13.932 1.00 96.94 186 LEU A CA 1
ATOM 1468 C C . LEU A 1 186 ? -16.201 0.401 14.701 1.00 96.94 186 LEU A C 1
ATOM 1470 O O . LEU A 1 186 ? -17.406 0.364 14.445 1.00 96.94 186 LEU A O 1
ATOM 1474 N N . THR A 1 187 ? -15.655 -0.340 15.662 1.00 97.44 187 THR A N 1
ATOM 1475 C CA . THR A 1 187 ? -16.424 -1.254 16.514 1.00 97.44 187 THR A CA 1
ATOM 1476 C C . THR A 1 187 ? -17.478 -0.492 17.305 1.00 97.44 187 THR A C 1
ATOM 1478 O O . THR A 1 187 ? -18.645 -0.887 17.323 1.00 97.44 187 THR A O 1
ATOM 1481 N N . GLU A 1 188 ? -17.109 0.651 17.881 1.00 97.25 188 GLU A N 1
ATOM 1482 C CA . GLU A 1 188 ? -18.042 1.475 18.642 1.00 97.25 188 GLU A CA 1
ATOM 1483 C C . GLU A 1 188 ? -19.121 2.114 17.755 1.00 97.25 188 GLU A C 1
ATOM 1485 O O . GLU A 1 188 ? -20.300 2.125 18.120 1.00 97.25 188 GLU A O 1
ATOM 1490 N N . MET A 1 189 ? -18.753 2.590 16.560 1.00 96.38 189 MET A N 1
ATOM 1491 C CA . MET A 1 189 ? -19.711 3.104 15.574 1.00 96.38 189 MET A CA 1
ATOM 1492 C C . MET A 1 189 ? -20.703 2.026 15.133 1.00 96.38 189 MET A C 1
ATOM 1494 O O . MET A 1 189 ? -21.905 2.288 15.082 1.00 96.38 189 MET A O 1
ATOM 1498 N N . ARG A 1 190 ? -20.226 0.799 14.881 1.00 96.19 190 ARG A N 1
ATOM 1499 C CA . ARG A 1 190 ? -21.080 -0.351 14.551 1.00 96.19 190 ARG A CA 1
ATOM 1500 C C . ARG A 1 190 ? -22.023 -0.702 15.697 1.00 96.19 190 ARG A C 1
ATOM 1502 O O . ARG A 1 190 ? -23.203 -0.908 15.449 1.00 96.19 190 ARG A O 1
ATOM 1509 N N . ARG A 1 191 ? -21.531 -0.724 16.940 1.00 96.75 191 ARG A N 1
ATOM 1510 C CA . ARG A 1 191 ? -22.337 -1.029 18.134 1.00 96.75 191 ARG A CA 1
ATOM 1511 C C . ARG A 1 191 ? -23.458 -0.013 18.361 1.00 96.75 191 ARG A C 1
ATOM 1513 O O . ARG A 1 191 ? -24.530 -0.381 18.826 1.00 96.75 191 ARG A O 1
ATOM 1520 N N . ARG A 1 192 ? -23.201 1.263 18.069 1.00 97.00 192 ARG A N 1
ATOM 1521 C CA . ARG A 1 192 ? -24.182 2.352 18.208 1.00 97.00 192 ARG A CA 1
ATOM 1522 C C . ARG A 1 192 ? -25.027 2.588 16.956 1.00 97.00 192 ARG A C 1
ATOM 1524 O O . ARG A 1 192 ? -25.876 3.471 16.990 1.00 97.00 192 ARG A O 1
ATOM 1531 N N . GLU A 1 193 ? -24.741 1.881 15.862 1.00 94.62 193 GLU A N 1
ATOM 1532 C CA . GLU A 1 193 ? -25.300 2.138 14.527 1.00 94.62 193 GLU A CA 1
ATOM 1533 C C . GLU A 1 193 ? -25.183 3.611 14.092 1.00 94.62 193 GLU A C 1
ATOM 1535 O O . GLU A 1 193 ? -26.032 4.155 13.388 1.00 94.62 193 GLU A O 1
ATOM 1540 N N . ASN A 1 194 ? -24.105 4.278 14.512 1.00 93.25 194 ASN A N 1
ATOM 1541 C CA . ASN A 1 194 ? -23.896 5.697 14.263 1.00 93.25 194 ASN A CA 1
ATOM 1542 C C . ASN A 1 194 ? -22.596 5.917 13.492 1.00 93.25 194 ASN A C 1
ATOM 1544 O O . ASN A 1 194 ? -21.505 5.824 14.052 1.00 93.25 194 ASN A O 1
ATOM 1548 N N . PHE A 1 195 ? -22.737 6.251 12.211 1.00 91.75 195 PHE A N 1
ATOM 1549 C CA . PHE A 1 195 ? -21.630 6.566 11.316 1.00 91.75 195 PHE A CA 1
ATOM 1550 C C . PHE A 1 195 ? -21.675 8.061 10.983 1.00 91.75 195 PHE A C 1
ATOM 1552 O O . PHE A 1 195 ? -22.526 8.485 10.190 1.00 91.75 195 PHE A O 1
ATOM 1559 N N . PRO A 1 196 ? -20.801 8.885 11.589 1.00 89.75 196 PRO A N 1
ATOM 1560 C CA . PRO A 1 196 ? -20.836 10.322 11.391 1.00 89.75 196 PRO A CA 1
ATOM 1561 C C . PRO A 1 196 ? -20.588 10.655 9.919 1.00 89.75 196 PRO A C 1
ATOM 1563 O O . PRO A 1 196 ? -19.583 10.272 9.320 1.00 89.75 196 PRO A O 1
ATOM 1566 N N . LYS A 1 197 ? -21.526 11.399 9.329 1.00 89.69 197 LYS A N 1
ATOM 1567 C CA . LYS A 1 197 ? -21.382 11.937 7.976 1.00 89.69 197 LYS A CA 1
ATOM 1568 C C . LYS A 1 197 ? -20.311 13.029 7.992 1.00 89.69 197 LYS A C 1
ATOM 1570 O O . LYS A 1 197 ? -20.213 13.796 8.950 1.00 89.69 197 LYS A O 1
ATOM 1575 N N . VAL A 1 198 ? -19.560 13.160 6.899 1.00 89.12 198 VAL A N 1
ATOM 1576 C CA . VAL A 1 198 ? -18.679 14.321 6.714 1.00 89.12 198 VAL A CA 1
ATOM 1577 C C . VAL A 1 198 ? -19.485 15.620 6.820 1.00 89.12 198 VAL A C 1
ATOM 1579 O O . VAL A 1 198 ? -20.659 15.689 6.424 1.00 89.12 198 VAL A O 1
ATOM 1582 N N . ALA A 1 199 ? -18.852 16.634 7.399 1.00 88.56 199 ALA A N 1
ATOM 1583 C CA . ALA A 1 199 ? -19.457 17.937 7.604 1.00 88.56 199 ALA A CA 1
ATOM 1584 C C . ALA A 1 199 ? -19.630 18.668 6.259 1.00 88.56 199 ALA A C 1
ATOM 1586 O O . ALA A 1 199 ? -18.774 18.552 5.377 1.00 88.56 199 ALA A O 1
ATOM 1587 N N . VAL A 1 200 ? -20.757 19.360 6.073 1.00 85.88 200 VAL A N 1
ATOM 1588 C CA . VAL A 1 200 ? -21.145 19.941 4.769 1.00 85.88 200 VAL A CA 1
ATOM 1589 C C . VAL A 1 200 ? -20.197 21.060 4.362 1.00 85.88 200 VAL A C 1
ATOM 1591 O O . VAL A 1 200 ? -19.802 21.150 3.205 1.00 85.88 200 VAL A O 1
ATOM 1594 N N . GLU A 1 201 ? -19.763 21.851 5.336 1.00 88.81 201 GLU A N 1
ATOM 1595 C CA . GLU A 1 201 ? -18.844 22.975 5.198 1.00 88.81 201 GLU A CA 1
ATOM 1596 C C . GLU A 1 201 ? -17.476 22.593 4.613 1.00 88.81 201 GLU A C 1
ATOM 1598 O O . GLU A 1 201 ? -16.738 23.462 4.161 1.00 88.81 201 GLU A O 1
ATOM 1603 N N . LYS A 1 202 ? -17.132 21.296 4.572 1.00 87.19 202 LYS A N 1
ATOM 1604 C CA . LYS A 1 202 ? -15.904 20.815 3.926 1.00 87.19 202 LYS A CA 1
ATOM 1605 C C . LYS A 1 202 ? -15.994 20.770 2.394 1.00 87.19 202 LYS A C 1
ATOM 1607 O O . LYS A 1 202 ? -14.999 20.431 1.762 1.00 87.19 202 LYS A O 1
ATOM 1612 N N . GLY A 1 203 ? -17.164 21.013 1.793 1.00 85.50 203 GLY A N 1
ATOM 1613 C CA . GLY A 1 203 ? -17.362 21.046 0.332 1.00 85.50 203 GLY A CA 1
ATOM 1614 C C . GLY A 1 203 ? -17.251 19.691 -0.387 1.00 85.50 203 GLY A C 1
ATOM 1615 O O . GLY A 1 203 ? -17.543 19.581 -1.572 1.00 85.50 203 GLY A O 1
ATOM 1616 N N . VAL A 1 204 ? -16.887 18.613 0.317 1.00 87.12 204 VAL A N 1
ATOM 1617 C CA . VAL A 1 204 ? -16.680 17.274 -0.274 1.00 87.12 204 VAL A CA 1
ATOM 1618 C C . VAL A 1 204 ? -17.978 16.679 -0.841 1.00 87.12 204 VAL A C 1
ATOM 1620 O O . VAL A 1 204 ? -17.946 15.875 -1.772 1.00 87.12 204 VAL A O 1
ATOM 1623 N N . CYS A 1 205 ? -19.133 17.068 -0.293 1.00 88.06 205 CYS A N 1
ATOM 1624 C CA . CYS A 1 205 ? -20.432 16.513 -0.674 1.00 88.06 205 CYS A CA 1
ATOM 1625 C C . CYS A 1 205 ? -20.837 16.820 -2.124 1.00 88.06 205 CYS A C 1
ATOM 1627 O O . CYS A 1 205 ? -21.591 16.039 -2.691 1.00 88.06 205 CYS A O 1
ATOM 1629 N N . GLU A 1 206 ? -20.339 17.898 -2.733 1.00 85.94 206 GLU A N 1
ATOM 1630 C CA . GLU A 1 206 ? -20.742 18.332 -4.084 1.00 85.94 206 GLU A CA 1
ATOM 1631 C C . GLU A 1 206 ? -20.391 17.311 -5.173 1.00 85.94 206 GLU A C 1
ATOM 1633 O O . GLU A 1 206 ? -21.133 17.133 -6.133 1.00 85.94 206 GLU A O 1
ATOM 1638 N N . HIS A 1 207 ? -19.285 16.591 -4.981 1.00 86.75 207 HIS A N 1
ATOM 1639 C CA . HIS A 1 207 ? -18.765 15.599 -5.924 1.00 86.75 207 HIS A CA 1
ATOM 1640 C C . HIS A 1 207 ? -18.895 14.169 -5.379 1.00 86.75 207 HIS A C 1
ATOM 1642 O O . HIS A 1 207 ? -18.346 13.221 -5.940 1.00 86.75 207 HIS A O 1
ATOM 1648 N N . CYS A 1 208 ? -19.588 13.998 -4.249 1.00 86.94 208 CYS A N 1
ATOM 1649 C CA . CYS A 1 208 ? -19.702 12.713 -3.580 1.00 86.94 208 CYS A CA 1
ATOM 1650 C C . CYS A 1 208 ? -20.839 11.885 -4.205 1.00 86.94 208 CYS A C 1
ATOM 1652 O O . CYS A 1 208 ? -22.001 12.290 -4.116 1.00 86.94 208 CYS A O 1
ATOM 1654 N N . PRO A 1 209 ? -20.569 10.679 -4.742 1.00 87.75 209 PRO A N 1
ATOM 1655 C CA . PRO A 1 209 ? -21.611 9.832 -5.335 1.00 87.75 209 PRO A CA 1
ATOM 1656 C C . PRO A 1 209 ? -22.658 9.363 -4.310 1.00 87.75 209 PRO A C 1
ATOM 1658 O O . PRO A 1 209 ? -23.743 8.916 -4.673 1.00 87.75 209 PRO A O 1
ATOM 1661 N N . PHE A 1 210 ? -22.355 9.485 -3.014 1.00 89.12 210 PHE A N 1
ATOM 1662 C CA . PHE A 1 210 ? -23.258 9.138 -1.920 1.00 89.12 210 PHE A CA 1
ATOM 1663 C C . PHE A 1 210 ? -24.077 10.327 -1.404 1.00 89.12 210 PHE A C 1
ATOM 1665 O O . PHE A 1 210 ? -24.911 10.132 -0.524 1.00 89.12 210 PHE A O 1
ATOM 1672 N N . ALA A 1 211 ? -23.885 11.545 -1.924 1.00 88.38 211 ALA A N 1
ATOM 1673 C CA . ALA A 1 211 ? -24.525 12.748 -1.391 1.00 88.38 211 ALA A CA 1
ATOM 1674 C C . ALA A 1 211 ? -26.061 12.656 -1.365 1.00 88.38 211 ALA A C 1
ATOM 1676 O O . ALA A 1 211 ? -26.675 13.070 -0.383 1.00 88.38 211 ALA A O 1
ATOM 1677 N N . LEU A 1 212 ? -26.668 12.026 -2.380 1.00 85.62 212 LEU A N 1
ATOM 1678 C CA . LEU A 1 212 ? -28.109 11.753 -2.412 1.00 85.62 212 LEU A CA 1
ATOM 1679 C C . LEU A 1 212 ? -28.547 10.808 -1.280 1.00 85.62 212 LEU A C 1
ATOM 1681 O O . LEU A 1 212 ? -29.511 11.095 -0.586 1.00 85.62 212 LEU A O 1
ATOM 1685 N N . ARG A 1 213 ? -27.813 9.710 -1.049 1.00 87.00 213 ARG A N 1
ATOM 1686 C CA . ARG A 1 213 ? -28.103 8.735 0.028 1.00 87.00 213 ARG A CA 1
ATOM 1687 C C . ARG A 1 213 ? -27.812 9.282 1.426 1.00 87.00 213 ARG A C 1
ATOM 1689 O O . ARG A 1 213 ? -28.256 8.722 2.420 1.00 87.00 213 ARG A O 1
ATOM 1696 N N . CYS A 1 214 ? -27.026 10.349 1.499 1.00 87.94 214 CYS A N 1
ATOM 1697 C CA . CYS A 1 214 ? -26.717 11.057 2.729 1.00 87.94 214 CYS A CA 1
ATOM 1698 C C . CYS A 1 214 ? -27.696 12.206 3.015 1.00 87.94 214 CYS A C 1
ATOM 1700 O O . CYS A 1 214 ? -27.457 12.928 3.988 1.00 87.94 214 CYS A O 1
ATOM 1702 N N . ASP A 1 215 ? -28.740 12.384 2.195 1.00 84.19 215 ASP A N 1
ATOM 1703 C CA . ASP A 1 215 ? -29.704 13.494 2.247 1.00 84.19 215 ASP A CA 1
ATOM 1704 C C . ASP A 1 215 ? -29.029 14.874 2.154 1.00 84.19 215 ASP A C 1
ATOM 1706 O O . ASP A 1 215 ? -29.460 15.852 2.760 1.00 84.19 215 ASP A O 1
ATOM 1710 N N . ARG A 1 216 ? -27.897 14.949 1.439 1.00 83.38 216 ARG A N 1
ATOM 1711 C CA . ARG A 1 216 ? -27.115 16.185 1.261 1.00 83.38 216 ARG A CA 1
ATOM 1712 C C . ARG A 1 216 ? -27.468 16.933 -0.021 1.00 83.38 216 ARG A C 1
ATOM 1714 O O . ARG A 1 216 ? -27.132 18.106 -0.130 1.00 83.38 216 ARG A O 1
ATOM 1721 N N . LEU A 1 217 ? -28.123 16.268 -0.972 1.00 75.44 217 LEU A N 1
ATOM 1722 C CA . LEU A 1 217 ? -28.655 16.889 -2.181 1.00 75.44 217 LEU A CA 1
ATOM 1723 C C . LEU A 1 217 ? -30.185 16.885 -2.116 1.00 75.44 217 LEU A C 1
ATOM 1725 O O . LEU A 1 217 ? -30.762 15.852 -1.764 1.00 75.44 217 LEU A O 1
ATOM 1729 N N . PRO A 1 218 ? -30.855 17.998 -2.459 1.00 64.06 218 PRO A N 1
ATOM 1730 C CA . PRO A 1 218 ? -32.303 18.011 -2.566 1.00 64.06 218 PRO A CA 1
ATOM 1731 C C . PRO A 1 218 ? -32.736 17.032 -3.660 1.00 64.06 218 PRO A C 1
ATOM 1733 O O . PRO A 1 218 ? -32.190 17.032 -4.766 1.00 64.06 218 PRO A O 1
ATOM 1736 N N . PHE A 1 219 ? -33.735 16.205 -3.358 1.00 56.47 219 PHE A N 1
ATOM 1737 C CA . PHE A 1 219 ? -34.425 15.412 -4.366 1.00 56.47 219 PHE A CA 1
ATOM 1738 C C . PHE A 1 219 ? -35.134 16.404 -5.295 1.00 56.47 219 PHE A C 1
ATOM 1740 O O . PHE A 1 219 ? -36.191 16.934 -4.955 1.00 56.47 219 PHE A O 1
ATOM 1747 N N . SER A 1 220 ? -34.520 16.753 -6.427 1.00 52.06 220 SER A N 1
ATOM 1748 C CA . SER A 1 220 ? -35.165 17.657 -7.375 1.00 52.06 220 SER A CA 1
ATOM 1749 C C . SER A 1 220 ? -36.376 16.938 -7.965 1.00 52.06 220 SER A C 1
ATOM 1751 O O . SER A 1 220 ? -36.243 16.056 -8.809 1.00 52.06 220 SER A O 1
ATOM 1753 N N . ALA A 1 221 ? -37.574 17.317 -7.522 1.00 43.00 221 ALA A N 1
ATOM 1754 C CA . ALA A 1 221 ? -38.849 16.851 -8.064 1.00 43.00 221 ALA A CA 1
ATOM 1755 C C . ALA A 1 221 ? -39.163 17.445 -9.458 1.00 43.00 221 ALA A C 1
ATOM 1757 O O . ALA A 1 221 ? -40.323 17.536 -9.849 1.00 43.00 221 ALA A O 1
ATOM 1758 N N . ALA A 1 222 ? -38.147 17.858 -10.219 1.00 39.56 222 ALA A N 1
ATOM 1759 C CA . ALA A 1 222 ? -38.289 18.512 -11.514 1.00 39.56 222 ALA A CA 1
ATOM 1760 C C . ALA A 1 222 ? -37.350 17.888 -12.553 1.00 39.56 222 ALA A C 1
ATOM 1762 O O . ALA A 1 222 ? -36.446 18.530 -13.069 1.00 39.56 222 ALA A O 1
ATOM 1763 N N . THR A 1 223 ? -37.542 16.597 -12.801 1.00 38.28 223 THR A N 1
ATOM 1764 C CA . THR A 1 223 ? -37.495 15.902 -14.099 1.00 38.28 223 THR A CA 1
ATOM 1765 C C . THR A 1 223 ? -37.856 14.477 -13.725 1.00 38.28 223 THR A C 1
ATOM 1767 O O . THR A 1 223 ? -37.056 13.843 -13.052 1.00 38.28 223 THR A O 1
ATOM 1770 N N . GLN A 1 224 ? -39.060 13.990 -14.047 1.00 38.31 224 GLN A N 1
ATOM 1771 C CA . GLN A 1 224 ? -39.384 12.577 -13.826 1.00 38.31 224 GLN A CA 1
ATOM 1772 C C . GLN A 1 224 ? -38.326 11.735 -14.554 1.00 38.31 224 GLN A C 1
ATOM 1774 O O . GLN A 1 224 ? -38.328 11.719 -15.787 1.00 38.31 224 GLN A O 1
ATOM 1779 N N . PRO A 1 225 ? -37.415 11.041 -13.850 1.00 41.53 225 PRO A N 1
ATOM 1780 C CA . PRO A 1 225 ? -36.621 10.016 -14.488 1.00 41.53 225 PRO A CA 1
ATOM 1781 C C . PRO A 1 225 ? -37.595 8.864 -14.707 1.00 41.53 225 PRO A C 1
ATOM 1783 O O . PRO A 1 225 ? -38.351 8.516 -13.793 1.00 41.53 225 PRO A O 1
ATOM 1786 N N . GLN A 1 226 ? -37.607 8.266 -15.897 1.00 50.41 226 GLN A N 1
ATOM 1787 C CA . GLN A 1 226 ? -38.244 6.962 -16.041 1.00 50.41 226 GLN A CA 1
ATOM 1788 C C . GLN A 1 226 ? -37.704 6.077 -14.921 1.00 50.41 226 GLN A C 1
ATOM 1790 O O . GLN A 1 226 ? -36.493 5.897 -14.784 1.00 50.41 226 GLN A O 1
ATOM 1795 N N . THR A 1 227 ? -38.601 5.646 -14.038 1.00 65.06 227 THR A N 1
ATOM 1796 C CA . THR A 1 227 ? -38.212 4.929 -12.825 1.00 65.06 227 THR A CA 1
ATOM 1797 C C . THR A 1 227 ? -37.368 3.718 -13.214 1.00 65.06 227 THR A C 1
ATOM 1799 O O . THR A 1 227 ? -37.595 3.107 -14.257 1.00 65.06 227 THR A O 1
ATOM 1802 N N . THR A 1 228 ? -36.409 3.313 -12.381 1.00 56.25 228 THR A N 1
ATOM 1803 C CA . THR A 1 228 ? -35.625 2.086 -12.617 1.00 56.25 228 THR A CA 1
ATOM 1804 C C . THR A 1 228 ? -36.536 0.876 -12.870 1.00 56.25 228 THR A C 1
ATOM 1806 O O . THR A 1 228 ? -36.196 -0.006 -13.647 1.00 56.25 228 THR A O 1
ATOM 1809 N N . GLN A 1 229 ? -37.745 0.876 -12.297 1.00 55.38 229 GLN A N 1
ATOM 1810 C CA . GLN A 1 229 ? -38.799 -0.102 -12.577 1.00 55.38 229 GLN A CA 1
ATOM 1811 C C . GLN A 1 229 ? -39.398 0.001 -13.992 1.00 55.38 229 GLN A C 1
ATOM 1813 O O . GLN A 1 229 ? -39.718 -1.030 -14.576 1.00 55.38 229 GLN A O 1
ATOM 1818 N N . GLN A 1 230 ? -39.535 1.199 -14.565 1.00 54.75 230 GLN A N 1
ATOM 1819 C CA . GLN A 1 230 ? -39.891 1.387 -15.975 1.00 54.75 230 GLN A CA 1
ATOM 1820 C C . GLN A 1 230 ? -38.771 0.918 -16.902 1.00 54.75 230 GLN A C 1
ATOM 1822 O O . GLN A 1 230 ? -39.058 0.163 -17.818 1.00 54.75 230 GLN A O 1
ATOM 1827 N N . LEU A 1 231 ? -37.509 1.263 -16.627 1.00 55.62 231 LEU A N 1
ATOM 1828 C CA . LEU A 1 231 ? -36.371 0.790 -17.428 1.00 55.62 231 LEU A CA 1
ATOM 1829 C C . LEU A 1 231 ? -36.225 -0.739 -17.377 1.00 55.62 231 LEU A C 1
ATOM 1831 O O . LEU A 1 231 ? -36.001 -1.370 -18.406 1.00 55.62 231 LEU A O 1
ATOM 1835 N N . LEU A 1 232 ? -36.434 -1.348 -16.206 1.00 53.50 232 LEU A N 1
ATOM 1836 C CA . LEU A 1 232 ? -36.454 -2.805 -16.049 1.00 53.50 232 LEU A CA 1
ATOM 1837 C C . LEU A 1 232 ? -37.652 -3.453 -16.762 1.00 53.50 232 LEU A C 1
ATOM 1839 O O . LEU A 1 232 ? -37.499 -4.543 -17.310 1.00 53.50 232 LEU A O 1
ATOM 1843 N N . ARG A 1 233 ? -38.822 -2.798 -16.812 1.00 54.09 233 ARG A N 1
ATOM 1844 C CA . ARG A 1 233 ? -39.986 -3.262 -17.594 1.00 54.09 233 ARG A CA 1
ATOM 1845 C C . ARG A 1 233 ? -39.757 -3.161 -19.100 1.00 54.09 233 ARG A C 1
ATOM 1847 O O . AR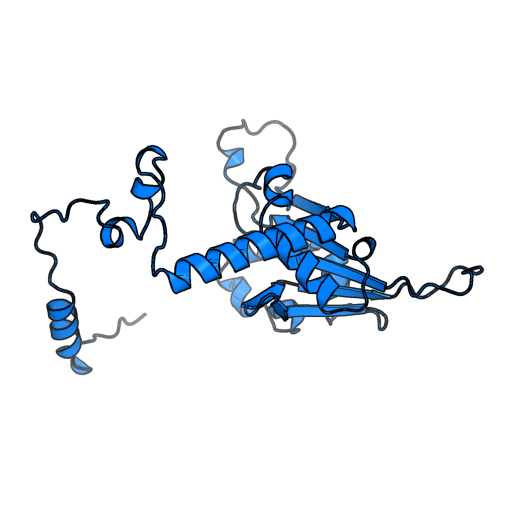G A 1 233 ? -40.118 -4.084 -19.816 1.00 54.09 233 ARG A O 1
ATOM 1854 N N . THR A 1 234 ? -39.127 -2.092 -19.576 1.00 59.12 234 THR A N 1
ATOM 1855 C CA . THR A 1 234 ? -38.779 -1.944 -20.996 1.00 59.12 234 THR A CA 1
ATOM 1856 C C . THR A 1 234 ? -37.717 -2.966 -21.403 1.00 59.12 234 THR A C 1
ATOM 1858 O O . THR A 1 234 ? -37.848 -3.610 -22.437 1.00 59.12 234 THR A O 1
ATOM 1861 N N . ALA A 1 235 ? -36.708 -3.196 -20.556 1.00 57.69 235 ALA A N 1
ATOM 1862 C CA . ALA A 1 235 ? -35.667 -4.192 -20.809 1.00 57.69 235 ALA A CA 1
ATOM 1863 C C . ALA A 1 235 ? -36.193 -5.638 -20.784 1.00 57.69 235 ALA A C 1
ATOM 1865 O O . ALA A 1 235 ? -35.702 -6.480 -21.526 1.00 57.69 235 ALA A O 1
ATOM 1866 N N . SER A 1 236 ? -37.217 -5.929 -19.975 1.00 58.34 236 SER A N 1
ATOM 1867 C CA . SER A 1 236 ? -37.863 -7.253 -19.930 1.00 58.34 236 SER A CA 1
ATOM 1868 C C . SER A 1 236 ? -38.881 -7.491 -21.053 1.00 58.34 236 SER A C 1
ATOM 1870 O O . SER A 1 236 ? -39.387 -8.602 -21.180 1.00 58.34 236 SER A O 1
ATOM 1872 N N . GLN A 1 237 ? -39.155 -6.481 -21.885 1.00 58.97 237 GLN A N 1
ATOM 1873 C CA . GLN A 1 237 ? -39.957 -6.600 -23.110 1.00 58.97 237 GLN A CA 1
ATOM 1874 C C . GLN A 1 237 ? -39.100 -6.733 -24.381 1.00 58.97 237 GLN A C 1
ATOM 1876 O O . GLN A 1 237 ? -39.650 -6.951 -25.460 1.00 58.97 237 GLN A O 1
ATOM 1881 N N . LEU A 1 238 ? -37.769 -6.638 -24.269 1.00 51.72 238 LEU A N 1
ATOM 1882 C CA . LEU A 1 238 ? -36.851 -6.926 -25.370 1.00 51.72 238 LEU A CA 1
ATOM 1883 C C . LEU A 1 238 ? -36.797 -8.441 -25.593 1.00 51.72 238 LEU A C 1
ATOM 1885 O O . LEU A 1 238 ? -36.355 -9.200 -24.732 1.00 51.72 238 LEU A O 1
ATOM 1889 N N . THR A 1 239 ? -37.267 -8.881 -26.755 1.00 59.19 239 THR A N 1
ATOM 1890 C CA . THR A 1 239 ? -37.136 -10.268 -27.219 1.00 59.19 239 THR A CA 1
ATOM 1891 C C . THR A 1 239 ? -35.928 -10.381 -28.145 1.00 59.19 239 THR A C 1
ATOM 1893 O O . THR A 1 239 ? -35.508 -9.386 -28.738 1.00 59.19 239 THR A O 1
ATOM 1896 N N . ALA A 1 240 ? -35.349 -11.578 -28.278 1.00 52.56 240 ALA A N 1
ATOM 1897 C CA . ALA A 1 240 ? -34.162 -11.807 -29.112 1.00 52.56 240 ALA A CA 1
ATOM 1898 C C . ALA A 1 240 ? -34.344 -11.338 -30.574 1.00 52.56 240 ALA A C 1
ATOM 1900 O O . ALA A 1 240 ? -33.375 -10.938 -31.207 1.00 52.56 240 ALA A O 1
ATOM 1901 N N . ASP A 1 241 ? -35.587 -11.277 -31.058 1.00 53.41 241 ASP A N 1
ATOM 1902 C CA . ASP A 1 241 ? -35.934 -10.822 -32.410 1.00 53.41 241 ASP A CA 1
ATOM 1903 C C . ASP A 1 241 ? -35.870 -9.290 -32.591 1.00 53.41 241 ASP A C 1
ATOM 1905 O O . ASP A 1 241 ? -35.969 -8.789 -33.708 1.00 53.41 241 ASP A O 1
ATOM 1909 N N . SER A 1 242 ? -35.717 -8.522 -31.504 1.00 54.09 242 SER A N 1
ATOM 1910 C CA . SER A 1 242 ? -35.699 -7.047 -31.525 1.00 54.09 242 SER A CA 1
ATOM 1911 C C . SER A 1 242 ? -34.295 -6.428 -31.570 1.00 54.09 242 SER A C 1
ATOM 1913 O O . SER A 1 242 ? -34.161 -5.204 -31.579 1.00 54.09 242 SER A O 1
ATOM 1915 N N . VAL A 1 243 ? -33.247 -7.255 -31.640 1.00 50.47 243 VAL A N 1
ATOM 1916 C CA . VAL A 1 243 ? -31.856 -6.809 -31.779 1.00 50.47 243 VAL A CA 1
ATOM 1917 C C . VAL A 1 243 ? -31.409 -7.017 -33.225 1.00 50.47 243 VAL A C 1
ATOM 1919 O O . VAL A 1 243 ? -31.096 -8.129 -33.634 1.00 50.47 243 VAL A O 1
ATOM 1922 N N . THR A 1 244 ? -31.369 -5.946 -34.017 1.00 45.53 244 THR A N 1
ATOM 1923 C CA . THR A 1 244 ? -30.721 -5.981 -35.336 1.00 45.53 244 THR A CA 1
ATOM 1924 C C . THR A 1 244 ? -29.206 -6.034 -35.162 1.00 45.53 244 THR A C 1
ATOM 1926 O O . THR A 1 244 ? -28.623 -5.111 -34.587 1.00 45.53 244 THR A O 1
ATOM 1929 N N . GLU A 1 245 ? -28.575 -7.096 -35.668 1.00 42.81 245 GLU A N 1
ATOM 1930 C CA . GLU A 1 245 ? -27.119 -7.189 -35.777 1.00 42.81 245 GLU A CA 1
ATOM 1931 C C . GLU A 1 245 ? -26.575 -6.024 -36.610 1.00 42.81 245 GLU A C 1
ATOM 1933 O O . GLU A 1 245 ? -27.018 -5.764 -37.730 1.00 42.81 245 GLU A O 1
ATOM 1938 N N . VAL A 1 246 ? -25.593 -5.317 -36.053 1.00 45.34 246 VAL A N 1
ATOM 1939 C CA . VAL A 1 246 ? -24.792 -4.355 -36.806 1.00 45.34 246 VAL A CA 1
ATOM 1940 C C . VAL A 1 246 ? -23.740 -5.158 -37.564 1.00 45.34 246 VAL A C 1
ATOM 1942 O O . VAL A 1 246 ? -22.753 -5.603 -36.982 1.00 45.34 246 VAL A O 1
ATOM 1945 N N . THR A 1 247 ? -23.972 -5.382 -38.854 1.00 36.81 247 THR A N 1
ATOM 1946 C CA . THR A 1 247 ? -22.978 -5.963 -39.763 1.00 36.81 247 THR A CA 1
ATOM 1947 C C . THR A 1 247 ? -21.809 -4.998 -39.960 1.00 36.81 247 THR A C 1
ATOM 1949 O O . THR A 1 247 ? -22.031 -3.829 -40.285 1.00 36.81 247 THR A O 1
ATOM 1952 N N . LEU A 1 248 ? -20.591 -5.508 -39.744 1.00 38.81 248 LEU A N 1
ATOM 1953 C CA . LEU A 1 248 ? -19.314 -4.861 -40.075 1.00 38.81 248 LEU A CA 1
ATOM 1954 C C . LEU A 1 248 ? -19.123 -4.723 -41.590 1.00 38.81 248 LEU A C 1
ATOM 1956 O O . LEU A 1 248 ? -19.488 -5.680 -42.311 1.00 38.81 248 LEU A O 1
#

Sequence (248 aa):
MQQKALDLPIQAVSKADTQMIASLDALANAAPGVFNHLPAARSPSAFSQSEHRRTLAFNDYLLTVVYDLVVFSRRSDGGQLADRSGDQSKGHIYDWKTHQTPQKKARLASDWQTRLYQFVLCETTDLTPDQISMTYWFVRLDESERSGMSASTTSIPPQPSSYQFDYDLAQHDQTRQDLLSLTDGLTEMRRRENFPKVAVEKGVCEHCPFALRCDRLPFSAATQPQTTQQLLRTASQLTADSVTEVTL

Foldseek 3Di:
DQCQLVVHDCVVVCVVDVQVVVLVVLCCVVPVVVSCQRPVNDDPQKHKDAQDKFWDCAPNDIDIDTARMKMKGFPDDPDPDDDPDDRLIAIETEDEDADPDDDDLVVVCPDCNQLVVLLRVVVPDVDAQQRYKYKYKHRRFDPPVPPPDPPDDDDDGGHIDMDMDGTHPVSNVVSSVVVNVVVVVVVVCVVVVHDDDPDVVVVPLVPDPCVVVVVNDDPPPPDPDCPVVNVVVVVVPDDPVNDDDDDD